Protein AF-A0A975RGH3-F1 (afdb_monomer)

Secondary structure (DSSP, 8-state):
--PPPHHHHHHHHHHHHHHHH-SS-SEEEE-HHHHT--HHHHHHHHHHTTEEEE--SSTT-EEEEE-HHHHHH-TT----GGG---------HHHHHHHHHHHTT-SEEEEEHHHHT--HHHHHHHHHTTTEEEEEEEE-SS-EEEEEEETT-S-TT-PPP--GGGG--HHHHHHHHHHHHHHHHHHHHHHHHHH--HHHHHHHHHHHHHHHHHHHHHHHHS-HHHHHHHHHGGGSS-SEEEEEHHHHT--HHHHHHHHHHTTEEEEEEEEETTEEEEEEEE--

Foldseek 3Di:
DDDPDPFVVQLVLLVVCCVPFLVPDQKGKDFCVVSVHDPQSVCLSCVLSQWDWDDDPDPRITMTGRCVVVCVVDVPDDGDPPFDDFADQPDDVVLLVVLLVVVVVDQKFKDKCVLSSHGPVSSQVSLVVVQKHFPDWATGNPIIITIIHHVPDPCSLQQDADDDPLVQDPVNLVVVLVVQLVVQLVVLVVVCVVVVPNVSSVVRSVVSNVVSVCVQCVLVVDDLRVLLSSLLSQLNPDQKGKDWCVSNVDRSRVSSVSQVSSQKGWRGWDADPNIIITMIGHDD

Sequence (284 aa):
MFFPDEADVLATTLGQVREQQFAGQPVVSVSPVMWRLDPSAIRLLAWAEGYAEAPPEHPDVLTFHCVRQRYTDDPQWTYPPGYVFEPAERAGEKDRNRLRARLAKEPRCWVSLRDARLRSETVAKIAAERGMRIAAKLGDDTDQVLLLAGATDSNPLAVARRTGLGSITHPMWLTIAGLLIGLGFGGAVLVGLSTGNQVLAFVLGFGVAAIVVGAVSLTRLLPRSTRTALMISHFSGDTVVELDRRLYDVSNLLCAQAATLHGYRFVRQRTYRRAVTLVFQRVR

Mean predicted aligned error: 10.72 Å

Structure (mmCIF, N/CA/C/O backbone):
data_AF-A0A975RGH3-F1
#
_entry.id   AF-A0A975RGH3-F1
#
loop_
_atom_site.group_PDB
_atom_site.id
_atom_site.type_symbol
_atom_site.label_atom_id
_atom_site.label_alt_id
_atom_site.label_comp_id
_atom_site.label_asym_id
_atom_site.label_entity_id
_atom_site.label_seq_id
_atom_site.pdbx_PDB_ins_code
_atom_site.Cartn_x
_atom_site.Cartn_y
_atom_site.Cartn_z
_atom_site.occupancy
_atom_site.B_iso_or_equiv
_atom_site.auth_seq_id
_atom_site.auth_comp_id
_atom_site.auth_asym_id
_atom_site.auth_atom_id
_atom_site.pdbx_PDB_model_num
ATOM 1 N N . MET A 1 1 ? -33.474 -24.278 -5.136 1.00 37.09 1 MET A N 1
ATOM 2 C CA . MET A 1 1 ? -32.845 -23.695 -6.338 1.00 37.09 1 MET A CA 1
ATOM 3 C C . MET A 1 1 ? -31.717 -22.803 -5.838 1.00 37.09 1 MET A C 1
ATOM 5 O O . MET A 1 1 ? -31.999 -21.746 -5.294 1.00 37.09 1 MET A O 1
ATOM 9 N N . PHE A 1 2 ? -30.479 -23.301 -5.834 1.00 38.22 2 PHE A N 1
ATOM 10 C CA . PHE A 1 2 ? -29.314 -22.541 -5.371 1.00 38.22 2 PHE A CA 1
ATOM 11 C C . PHE A 1 2 ? -28.826 -21.696 -6.544 1.00 38.22 2 PHE A C 1
ATOM 13 O O . PHE A 1 2 ? -28.345 -22.248 -7.530 1.00 38.22 2 PHE A O 1
ATOM 20 N N . PHE A 1 3 ? -29.002 -20.379 -6.470 1.00 42.47 3 PHE A N 1
ATOM 21 C CA . PHE A 1 3 ? -28.279 -19.488 -7.367 1.00 42.47 3 PHE A CA 1
ATOM 22 C C . PHE A 1 3 ? -26.801 -19.591 -6.981 1.00 42.47 3 PHE A C 1
ATOM 24 O O . PHE A 1 3 ? -26.505 -19.456 -5.790 1.00 42.47 3 PHE A O 1
ATOM 31 N N . PRO A 1 4 ? -25.891 -19.906 -7.920 1.00 53.16 4 PRO A N 1
ATOM 32 C CA . PRO A 1 4 ? -24.469 -19.851 -7.622 1.00 53.16 4 PRO A CA 1
ATOM 33 C C . PRO A 1 4 ? -24.151 -18.459 -7.078 1.00 53.16 4 PRO A C 1
ATOM 35 O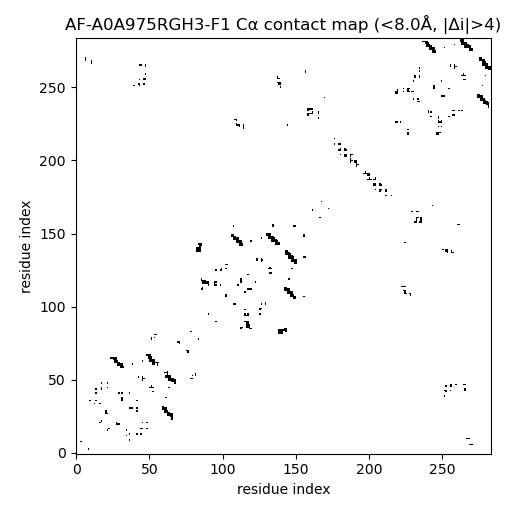 O . PRO A 1 4 ? -24.651 -17.460 -7.600 1.00 53.16 4 PRO A O 1
ATOM 38 N N . ASP A 1 5 ? -23.379 -18.417 -5.993 1.00 68.94 5 ASP A N 1
ATOM 39 C CA . ASP A 1 5 ? -22.954 -17.166 -5.378 1.00 68.94 5 ASP A CA 1
ATOM 40 C C . ASP A 1 5 ? -22.243 -16.335 -6.455 1.00 68.94 5 ASP A C 1
ATOM 42 O O . ASP A 1 5 ? -21.357 -16.828 -7.158 1.00 68.94 5 ASP A O 1
ATOM 46 N N . GLU A 1 6 ? -22.659 -15.084 -6.636 1.00 64.00 6 GLU A N 1
ATOM 47 C CA . GLU A 1 6 ? -22.147 -14.181 -7.674 1.00 64.00 6 GLU A CA 1
ATOM 48 C C . GLU A 1 6 ? -20.611 -14.051 -7.583 1.00 64.00 6 GLU A C 1
ATOM 50 O O . GLU A 1 6 ? -19.913 -13.892 -8.586 1.00 64.00 6 GLU A O 1
ATOM 55 N N . ALA A 1 7 ? -20.066 -14.235 -6.375 1.00 60.09 7 ALA A N 1
ATOM 56 C CA . ALA A 1 7 ? -18.636 -14.300 -6.102 1.00 60.09 7 ALA A CA 1
ATOM 57 C C . ALA A 1 7 ? -17.918 -15.502 -6.752 1.00 60.09 7 ALA A C 1
ATOM 59 O O . ALA A 1 7 ? -16.774 -15.355 -7.192 1.00 60.09 7 ALA A O 1
ATOM 60 N N . ASP A 1 8 ? -18.558 -16.670 -6.834 1.00 69.00 8 ASP A N 1
ATOM 61 C CA . ASP A 1 8 ? -17.966 -17.876 -7.428 1.00 69.00 8 ASP A CA 1
ATOM 62 C C . ASP A 1 8 ? -17.949 -17.793 -8.957 1.00 69.00 8 ASP A C 1
ATOM 64 O O . ASP A 1 8 ? -16.980 -18.214 -9.598 1.00 69.00 8 ASP A O 1
ATOM 68 N N . VAL A 1 9 ? -18.969 -17.165 -9.550 1.00 73.44 9 VAL A N 1
ATOM 69 C CA . VAL A 1 9 ? -19.003 -16.880 -10.992 1.00 73.44 9 VAL A CA 1
ATOM 70 C C . VAL A 1 9 ? -17.882 -15.908 -11.361 1.00 73.44 9 VAL A C 1
ATOM 72 O O . VAL A 1 9 ? -17.108 -16.185 -12.274 1.00 73.44 9 VAL A O 1
ATOM 75 N N . LEU A 1 10 ? -17.721 -14.816 -10.606 1.00 71.50 10 LEU A N 1
ATOM 76 C CA . LEU A 1 10 ? -16.652 -13.840 -10.838 1.00 71.50 10 LEU A CA 1
ATOM 77 C C . LEU A 1 10 ? -15.253 -14.453 -10.700 1.00 71.50 10 LEU A C 1
ATOM 79 O O . LEU A 1 10 ? -14.384 -14.179 -11.527 1.00 71.50 10 LEU A O 1
ATOM 83 N N . ALA A 1 11 ? -15.028 -15.294 -9.687 1.00 71.75 11 ALA A N 1
ATOM 84 C CA . ALA A 1 11 ? -13.749 -15.978 -9.502 1.00 71.75 11 ALA A CA 1
ATOM 85 C C . ALA A 1 11 ? -13.439 -16.937 -10.663 1.00 71.75 11 ALA A C 1
ATOM 87 O O . ALA A 1 11 ? -12.300 -16.995 -11.128 1.00 71.75 11 ALA A O 1
ATOM 88 N N . THR A 1 12 ? -14.456 -17.644 -11.162 1.00 79.50 12 THR A N 1
ATOM 89 C CA . THR A 1 12 ? -14.319 -18.563 -12.299 1.00 79.50 12 THR A CA 1
ATOM 90 C C . THR A 1 12 ? -13.992 -17.804 -13.584 1.00 79.50 12 THR A C 1
ATOM 92 O O . THR A 1 12 ? -13.025 -18.145 -14.263 1.00 79.50 12 THR A O 1
ATOM 95 N N . THR A 1 13 ? -14.728 -16.732 -13.888 1.00 81.12 13 THR A N 1
ATOM 96 C CA . THR A 1 13 ? -14.491 -15.910 -15.084 1.00 81.12 13 THR A CA 1
ATOM 97 C C . THR A 1 13 ? -13.121 -15.233 -15.040 1.00 81.12 13 THR A C 1
ATOM 99 O O . THR A 1 13 ? -12.402 -15.244 -16.035 1.00 81.12 13 THR A O 1
ATOM 102 N N . LEU A 1 14 ? -12.699 -14.702 -13.886 1.00 79.88 14 LEU A N 1
ATOM 103 C CA . LEU A 1 14 ? -11.347 -14.148 -13.720 1.00 79.88 14 LEU A CA 1
ATOM 104 C C . LEU A 1 14 ? -10.259 -15.212 -13.911 1.00 79.88 14 LEU A C 1
ATOM 106 O O . LEU A 1 14 ? -9.242 -14.931 -14.543 1.00 79.88 14 LEU A O 1
ATOM 110 N N . GLY A 1 15 ? -10.475 -16.432 -13.410 1.00 78.12 15 GLY A N 1
ATOM 111 C CA . GLY A 1 15 ? -9.575 -17.563 -13.644 1.00 78.12 15 GLY A CA 1
ATOM 112 C C . GLY A 1 15 ? -9.439 -17.907 -15.129 1.00 78.12 15 GLY A C 1
ATOM 113 O O . GLY A 1 15 ? -8.326 -18.109 -15.609 1.00 78.12 15 GLY A O 1
ATOM 114 N N . GLN A 1 16 ? -10.548 -17.882 -15.873 1.00 85.31 16 GLN A N 1
ATOM 115 C CA . GLN A 1 16 ? -10.547 -18.101 -17.321 1.00 85.31 16 GLN A CA 1
ATOM 116 C C . GLN A 1 16 ? -9.821 -16.986 -18.078 1.00 85.31 16 GLN A C 1
ATOM 118 O O . GLN A 1 16 ? -8.975 -17.284 -18.917 1.00 85.31 16 GLN A O 1
ATOM 123 N N . VAL A 1 17 ? -10.090 -15.712 -17.760 1.00 86.75 17 VAL A N 1
ATOM 124 C CA . VAL A 1 17 ? -9.367 -14.575 -18.362 1.00 86.75 17 VAL A CA 1
ATOM 125 C C . VAL A 1 17 ? -7.871 -14.712 -18.123 1.00 86.75 17 VAL A C 1
ATOM 127 O O . VAL A 1 17 ? -7.084 -14.537 -19.047 1.00 86.75 17 VAL A O 1
ATOM 130 N N . ARG A 1 18 ? -7.468 -15.064 -16.900 1.00 84.38 18 ARG A N 1
ATOM 131 C CA . ARG A 1 18 ? -6.060 -15.264 -16.549 1.00 84.38 18 ARG A CA 1
ATOM 132 C C . ARG A 1 18 ? -5.403 -16.295 -17.455 1.00 84.38 18 ARG A C 1
ATOM 134 O O . ARG A 1 18 ? -4.379 -16.014 -18.062 1.00 84.38 18 ARG A O 1
ATOM 141 N N . GLU A 1 19 ? -5.996 -17.481 -17.526 1.00 85.50 19 GLU A N 1
ATOM 142 C CA . GLU A 1 19 ? -5.416 -18.621 -18.234 1.00 85.50 19 GLU A CA 1
ATOM 143 C C . GLU A 1 19 ? -5.432 -18.438 -19.750 1.00 85.50 19 GLU A C 1
ATOM 145 O O . GLU A 1 19 ? -4.516 -18.895 -20.426 1.00 85.50 19 GLU A O 1
ATOM 150 N N . GLN A 1 20 ? -6.441 -17.752 -20.288 1.00 88.75 20 GLN A N 1
ATOM 151 C CA . GLN A 1 20 ? -6.584 -17.577 -21.732 1.00 88.75 20 GLN A CA 1
ATOM 152 C C . GLN A 1 20 ? -5.853 -16.346 -22.269 1.00 88.75 20 GLN A C 1
ATOM 154 O O . GLN A 1 20 ? -5.341 -16.388 -23.384 1.00 88.75 20 GLN A O 1
ATOM 159 N N . GLN A 1 21 ? -5.826 -15.251 -21.508 1.00 90.75 21 GLN A N 1
ATOM 160 C CA . GLN A 1 21 ? -5.314 -13.961 -21.976 1.00 90.75 21 GLN A CA 1
ATOM 161 C C . GLN A 1 21 ? -3.925 -13.662 -21.405 1.00 90.75 21 GLN A C 1
ATOM 163 O O . GLN A 1 21 ? -3.041 -13.228 -22.130 1.00 90.75 21 GLN A O 1
ATOM 168 N N . PHE A 1 22 ? -3.681 -13.955 -20.126 1.00 87.06 22 PHE A N 1
ATOM 169 C CA . PHE A 1 22 ? -2.453 -13.559 -19.424 1.00 87.06 22 PHE A CA 1
ATOM 170 C C . PHE A 1 22 ? -1.434 -14.703 -19.267 1.00 87.06 22 PHE A C 1
ATOM 172 O O . PHE A 1 22 ? -0.716 -14.787 -18.275 1.00 87.06 22 PHE A O 1
ATOM 179 N N . ALA A 1 23 ? -1.327 -15.580 -20.269 1.00 85.69 23 ALA A N 1
ATOM 180 C CA . ALA A 1 23 ? -0.444 -16.753 -20.261 1.00 85.69 23 ALA A CA 1
ATOM 181 C C . ALA A 1 23 ? 0.995 -16.477 -20.762 1.00 85.69 23 ALA A C 1
ATOM 183 O O . ALA A 1 23 ? 1.627 -17.345 -21.361 1.00 85.69 23 ALA A O 1
ATOM 184 N N . GLY A 1 24 ? 1.522 -15.266 -20.556 1.00 82.69 24 GLY A N 1
ATOM 185 C CA . GLY A 1 24 ? 2.885 -14.887 -20.961 1.00 82.69 24 GLY A CA 1
ATOM 186 C C . GLY A 1 24 ? 3.015 -14.305 -22.374 1.00 82.69 24 GLY A C 1
ATOM 187 O O . GLY A 1 24 ? 4.130 -14.074 -22.837 1.00 82.69 24 GLY A O 1
ATOM 188 N N . GLN A 1 25 ? 1.900 -14.029 -23.055 1.00 87.19 25 GLN A N 1
ATOM 189 C CA . GLN A 1 25 ? 1.892 -13.279 -24.317 1.00 87.19 25 GLN A CA 1
ATOM 190 C C . GLN A 1 25 ? 2.501 -11.877 -24.124 1.00 87.19 25 GLN A C 1
ATOM 192 O O . GLN A 1 25 ? 2.281 -11.282 -23.072 1.00 87.19 25 GLN A O 1
ATOM 197 N N . PRO A 1 26 ? 3.233 -11.316 -25.103 1.00 84.69 26 PRO A N 1
ATOM 198 C CA . PRO A 1 26 ? 3.901 -10.020 -24.951 1.00 84.69 26 PRO A CA 1
ATOM 199 C C . PRO A 1 26 ? 2.926 -8.837 -24.898 1.00 84.69 26 PRO A C 1
ATOM 201 O O . PRO A 1 26 ? 3.200 -7.851 -24.215 1.00 84.69 26 PRO A O 1
ATOM 204 N N . VAL A 1 27 ? 1.793 -8.939 -25.594 1.00 88.12 27 VAL A N 1
ATOM 205 C CA . VAL A 1 27 ? 0.709 -7.951 -25.618 1.00 88.12 27 VAL A CA 1
ATOM 206 C C . VAL A 1 27 ? -0.613 -8.702 -25.517 1.00 88.12 27 VAL A C 1
ATOM 208 O O . VAL A 1 27 ? -0.766 -9.752 -26.135 1.00 88.12 27 VAL A O 1
ATOM 211 N N . VAL A 1 28 ? -1.537 -8.181 -24.715 1.00 91.25 28 VAL A N 1
ATOM 212 C CA . VAL A 1 28 ? -2.835 -8.781 -24.407 1.00 91.25 28 VAL A CA 1
ATOM 213 C C . VAL A 1 28 ? -3.901 -7.702 -24.483 1.00 91.25 28 VAL A C 1
ATOM 215 O O . VAL A 1 28 ? -3.760 -6.652 -23.862 1.00 91.25 28 VAL A O 1
ATOM 218 N N . SER A 1 29 ? -4.993 -7.975 -25.186 1.00 93.50 29 SER A N 1
ATOM 219 C CA . SER A 1 29 ? -6.119 -7.052 -25.318 1.00 93.50 29 SER A CA 1
ATOM 220 C C . SER A 1 29 ? -7.386 -7.719 -24.795 1.00 93.50 29 SER A C 1
ATOM 222 O O . SER A 1 29 ? -7.805 -8.759 -25.294 1.00 93.50 29 SER A O 1
ATOM 224 N N . VAL A 1 30 ? -8.003 -7.132 -23.770 1.00 93.62 30 VAL A N 1
ATOM 225 C CA . VAL A 1 30 ? -9.170 -7.698 -23.083 1.00 93.62 30 VAL A CA 1
ATOM 226 C C . VAL A 1 30 ? -10.319 -6.701 -23.127 1.00 93.62 30 VAL A C 1
ATOM 228 O O . VAL A 1 30 ? -10.184 -5.576 -22.653 1.00 93.62 30 VAL A O 1
ATOM 231 N N . SER A 1 31 ? -11.475 -7.117 -23.652 1.00 93.81 31 SER A N 1
ATOM 232 C CA . SER A 1 31 ? -12.702 -6.315 -23.594 1.00 93.81 31 SER A CA 1
ATOM 233 C C . SER A 1 31 ? -13.466 -6.583 -22.289 1.00 93.81 31 SER A C 1
ATOM 235 O O . SER A 1 31 ? -13.973 -7.695 -22.107 1.00 93.81 31 SER A O 1
ATOM 237 N N . PRO A 1 32 ? -13.623 -5.593 -21.388 1.00 91.75 32 PRO A N 1
ATOM 238 C CA . PRO A 1 32 ? -14.387 -5.775 -20.152 1.00 91.75 32 PRO A CA 1
ATOM 239 C C . PRO A 1 32 ? -15.844 -6.173 -20.402 1.00 91.75 32 PRO A C 1
ATOM 241 O O . PRO A 1 32 ? -16.407 -6.974 -19.656 1.00 91.75 32 PRO A O 1
ATOM 244 N N . VAL A 1 33 ? -16.431 -5.667 -21.493 1.00 91.94 33 VAL A N 1
ATOM 245 C CA . VAL A 1 33 ? -17.814 -5.949 -21.900 1.00 91.94 33 VAL A CA 1
ATOM 246 C C . VAL A 1 33 ? -17.985 -7.413 -22.300 1.00 91.94 33 VAL A C 1
ATOM 248 O O . VAL A 1 33 ? -18.918 -8.064 -21.831 1.00 91.94 33 VAL A O 1
ATOM 251 N N . MET A 1 34 ? -17.068 -7.955 -23.113 1.00 91.56 34 MET A N 1
ATOM 252 C CA . MET A 1 34 ? -17.108 -9.359 -23.546 1.00 91.56 34 MET A CA 1
ATOM 253 C C . MET A 1 34 ? -17.040 -10.315 -22.352 1.00 91.56 34 MET A C 1
ATOM 255 O O . MET A 1 34 ? -17.798 -11.280 -22.278 1.00 91.56 34 MET A O 1
ATOM 259 N N . TRP A 1 35 ? -16.162 -10.014 -21.396 1.00 88.81 35 TRP A N 1
ATOM 260 C CA . TRP A 1 35 ? -15.953 -10.844 -20.213 1.00 88.81 35 TRP A CA 1
ATOM 261 C C . TRP A 1 35 ? -16.951 -10.571 -19.084 1.00 88.81 35 TRP A C 1
ATOM 263 O O . TRP A 1 35 ? -16.970 -11.312 -18.104 1.00 88.81 35 TRP A O 1
ATOM 273 N N . ARG A 1 36 ? -17.796 -9.536 -19.215 1.00 89.69 36 ARG A N 1
ATOM 274 C CA . ARG A 1 36 ? -18.716 -9.057 -18.168 1.00 89.69 36 ARG A CA 1
ATOM 275 C C . ARG A 1 36 ? -18.005 -8.834 -16.829 1.00 89.69 36 ARG A C 1
ATOM 277 O O . ARG A 1 36 ? -18.541 -9.146 -15.767 1.00 89.69 36 ARG A O 1
ATOM 284 N N . LEU A 1 37 ? -16.786 -8.309 -16.888 1.00 84.06 37 LEU A N 1
ATOM 285 C CA . LEU A 1 37 ? -15.969 -8.008 -15.719 1.00 84.06 37 LEU A CA 1
ATOM 286 C C . LEU A 1 37 ? -15.807 -6.499 -15.570 1.00 84.06 37 LEU A C 1
ATOM 288 O O . LEU A 1 37 ? -15.734 -5.765 -16.554 1.00 84.06 37 LEU A O 1
ATOM 292 N N . ASP A 1 38 ? -15.693 -6.046 -14.324 1.00 81.75 38 ASP A N 1
ATOM 293 C CA . ASP A 1 38 ? -15.272 -4.678 -14.035 1.00 81.75 38 ASP A CA 1
ATOM 294 C C . ASP A 1 38 ? -13.864 -4.450 -14.635 1.00 81.75 38 ASP A C 1
ATOM 296 O O . ASP A 1 38 ? -12.949 -5.231 -14.335 1.00 81.75 38 ASP A O 1
ATOM 300 N N . PRO A 1 39 ? -13.653 -3.395 -15.450 1.00 83.62 39 PRO A N 1
ATOM 301 C CA . PRO A 1 39 ? -12.330 -2.997 -15.927 1.00 83.62 39 PRO A CA 1
ATOM 302 C C . PRO A 1 39 ? -11.269 -2.976 -14.821 1.00 83.62 39 PRO A C 1
ATOM 304 O O . PRO A 1 39 ? -10.122 -3.359 -15.047 1.00 83.62 39 PRO A O 1
ATOM 307 N N . SER A 1 40 ? -11.645 -2.574 -13.603 1.00 74.88 40 SER A N 1
ATOM 308 C CA . SER A 1 40 ? -10.736 -2.538 -12.456 1.00 74.88 40 SER A CA 1
ATOM 309 C C . SER A 1 40 ? -10.235 -3.928 -12.043 1.00 74.88 40 SER A C 1
ATOM 311 O O . SER A 1 40 ? -9.071 -4.067 -11.665 1.00 74.88 40 SER A O 1
ATOM 313 N N . ALA A 1 41 ? -11.065 -4.968 -12.176 1.00 75.88 41 ALA A N 1
ATOM 314 C CA . ALA A 1 41 ? -10.698 -6.349 -11.876 1.00 75.88 41 ALA A CA 1
ATOM 315 C C . ALA A 1 41 ? -9.765 -6.935 -12.945 1.00 75.88 41 ALA A C 1
ATOM 317 O O . ALA A 1 41 ? -8.817 -7.639 -12.604 1.00 75.88 41 ALA A O 1
ATOM 318 N N . ILE A 1 42 ? -9.982 -6.596 -14.222 1.00 85.06 42 ILE A N 1
ATOM 319 C CA . ILE A 1 42 ? -9.086 -6.999 -15.318 1.00 85.06 42 ILE A CA 1
ATOM 320 C C . ILE A 1 42 ? -7.720 -6.331 -15.159 1.00 85.06 42 ILE A C 1
ATOM 322 O O . ILE A 1 42 ? -6.707 -7.011 -15.256 1.00 85.06 42 ILE A O 1
ATOM 326 N N . ARG A 1 43 ? -7.675 -5.029 -14.851 1.00 83.94 43 ARG A N 1
ATOM 327 C CA . ARG A 1 43 ? -6.417 -4.318 -14.559 1.00 83.94 43 ARG A CA 1
ATOM 328 C C . ARG A 1 43 ? -5.667 -4.941 -13.390 1.00 83.94 43 ARG A C 1
ATOM 330 O O . ARG A 1 43 ? -4.458 -5.125 -13.466 1.00 83.94 43 ARG A O 1
ATOM 337 N N . LEU A 1 44 ? -6.387 -5.288 -12.322 1.00 73.75 44 LEU A N 1
ATOM 338 C CA . LEU A 1 44 ? -5.818 -5.960 -11.157 1.00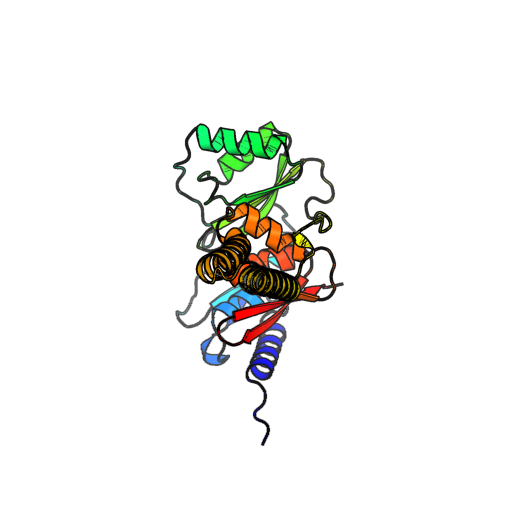 73.75 44 LEU A CA 1
ATOM 339 C C . LEU A 1 44 ? -5.211 -7.316 -11.526 1.00 73.75 44 LEU A C 1
ATOM 341 O O . LEU A 1 44 ? -4.116 -7.641 -11.073 1.00 73.75 44 LEU A O 1
ATOM 345 N N . LEU A 1 45 ? -5.925 -8.092 -12.345 1.00 79.50 45 LEU A N 1
ATOM 346 C CA . LEU A 1 45 ? -5.484 -9.394 -12.822 1.00 79.50 45 LEU A CA 1
ATOM 347 C C . LEU A 1 45 ? -4.266 -9.276 -13.742 1.00 79.50 45 LEU A C 1
ATOM 349 O O . LEU A 1 45 ? -3.264 -9.936 -13.493 1.00 79.50 45 LEU A O 1
ATOM 353 N N . ALA A 1 46 ? -4.330 -8.404 -14.749 1.00 83.94 46 ALA A N 1
ATOM 354 C CA . ALA A 1 46 ? -3.221 -8.107 -15.649 1.00 83.94 46 ALA A CA 1
ATOM 355 C C . ALA A 1 46 ? -1.967 -7.758 -14.844 1.00 83.94 46 ALA A C 1
ATOM 357 O O . ALA A 1 46 ? -0.896 -8.328 -15.042 1.00 83.94 46 ALA A O 1
ATOM 358 N N . TRP A 1 47 ? -2.131 -6.878 -13.858 1.00 73.19 47 TRP A N 1
ATOM 359 C CA . TRP A 1 47 ? -1.048 -6.464 -12.988 1.00 73.19 47 TRP A CA 1
ATOM 360 C C . TRP A 1 47 ? -0.499 -7.627 -12.145 1.00 73.19 47 TRP A C 1
ATOM 362 O O . TRP A 1 47 ? 0.715 -7.808 -12.063 1.00 73.19 47 TRP A O 1
ATOM 372 N N . ALA A 1 48 ? -1.371 -8.464 -11.572 1.00 67.81 48 ALA A N 1
ATOM 373 C CA . ALA A 1 48 ? -0.962 -9.647 -10.813 1.00 67.81 48 ALA A CA 1
ATOM 374 C C . ALA A 1 48 ? -0.155 -10.649 -11.661 1.00 67.81 48 ALA A C 1
ATOM 376 O O . ALA A 1 48 ? 0.768 -11.275 -11.142 1.00 67.81 48 ALA A O 1
ATOM 377 N N . GLU A 1 49 ? -0.452 -10.749 -12.958 1.00 79.19 49 GLU A N 1
ATOM 378 C CA . GLU A 1 49 ? 0.277 -11.593 -13.913 1.00 79.19 49 GLU A CA 1
ATOM 379 C C . GLU A 1 49 ? 1.537 -10.921 -14.494 1.00 79.19 49 GLU A C 1
ATOM 381 O O . GLU A 1 49 ? 2.266 -11.517 -15.289 1.00 79.19 49 GLU A O 1
ATOM 386 N N . GLY A 1 50 ? 1.851 -9.697 -14.059 1.00 74.25 50 GLY A N 1
ATOM 387 C CA . GLY A 1 50 ? 3.040 -8.963 -14.483 1.00 74.25 50 GLY A CA 1
ATOM 388 C C . GLY A 1 50 ? 2.870 -8.264 -15.828 1.00 74.25 50 GLY A C 1
ATOM 389 O O . GLY A 1 50 ? 3.814 -8.208 -16.618 1.00 74.25 50 GLY A O 1
ATOM 390 N N . TYR A 1 51 ? 1.680 -7.724 -16.082 1.00 82.44 51 TYR A N 1
ATOM 391 C CA . TYR A 1 51 ? 1.376 -6.877 -17.227 1.00 82.44 51 TYR A CA 1
ATOM 392 C C . TYR A 1 51 ? 1.118 -5.425 -16.806 1.00 82.44 51 TYR A C 1
ATOM 394 O O . TYR A 1 51 ? 0.587 -5.158 -15.729 1.00 82.44 51 TYR A O 1
ATOM 402 N N . ALA A 1 52 ? 1.460 -4.477 -17.677 1.00 78.56 52 ALA A N 1
ATOM 403 C CA . ALA A 1 52 ? 1.141 -3.060 -17.515 1.00 78.56 52 ALA A CA 1
ATOM 404 C C . ALA A 1 52 ? 0.185 -2.596 -18.615 1.00 78.56 52 ALA A C 1
ATOM 406 O O . ALA A 1 52 ? 0.337 -2.989 -19.768 1.00 78.56 52 ALA A O 1
ATOM 407 N N . GLU A 1 53 ? -0.786 -1.755 -18.266 1.00 82.81 53 GLU A N 1
ATOM 408 C CA . GLU A 1 53 ? -1.738 -1.200 -19.231 1.00 82.81 53 GLU A CA 1
ATOM 409 C C . GLU A 1 53 ? -1.029 -0.233 -20.190 1.00 82.81 53 GLU A C 1
ATOM 411 O O . GLU A 1 53 ? -0.244 0.625 -19.778 1.00 82.81 53 GLU A O 1
ATOM 416 N N . ALA A 1 54 ? -1.300 -0.402 -21.477 1.00 81.38 54 ALA A N 1
ATOM 417 C CA . ALA A 1 54 ? -0.861 0.453 -22.564 1.00 81.38 54 ALA A CA 1
ATOM 418 C C . ALA A 1 54 ? -2.039 1.318 -23.044 1.00 81.38 54 ALA A C 1
ATOM 420 O O . ALA A 1 54 ? -3.196 0.982 -22.767 1.00 81.38 54 ALA A O 1
ATOM 421 N N . PRO A 1 55 ? -1.776 2.434 -23.750 1.00 78.50 55 PRO A N 1
ATOM 422 C CA . PRO A 1 55 ? -2.835 3.234 -24.351 1.00 78.50 55 PRO A CA 1
ATOM 423 C C . PRO A 1 55 ? -3.779 2.347 -25.177 1.00 78.50 55 PRO A C 1
ATOM 425 O O . PRO A 1 55 ? -3.298 1.543 -25.979 1.00 78.50 55 PRO A O 1
ATOM 428 N N . PRO A 1 56 ? -5.102 2.448 -24.973 1.00 76.88 56 PRO A N 1
ATOM 429 C CA . PRO A 1 56 ? -6.044 1.593 -25.674 1.00 76.88 56 PRO A CA 1
ATOM 430 C C . PRO A 1 56 ? -6.101 1.964 -27.160 1.00 76.88 56 PRO A C 1
ATOM 432 O O . PRO A 1 56 ? -6.268 3.133 -27.504 1.00 76.88 56 PRO A O 1
ATOM 435 N N . GLU A 1 57 ? -6.015 0.967 -28.042 1.00 79.94 57 GLU A N 1
ATOM 436 C CA . GLU A 1 57 ? -6.278 1.151 -29.480 1.00 79.94 57 GLU A CA 1
ATOM 437 C C . GLU A 1 57 ? -7.777 1.379 -29.755 1.00 79.94 57 GLU A C 1
ATOM 439 O O . GLU A 1 57 ? -8.155 2.054 -30.714 1.00 79.94 57 GLU A O 1
ATOM 444 N N . HIS A 1 58 ? -8.639 0.860 -28.872 1.00 85.50 58 HIS A N 1
ATOM 445 C CA . HIS A 1 58 ? -10.093 0.987 -28.936 1.00 85.50 58 HIS A CA 1
ATOM 446 C C . HIS A 1 58 ? -10.679 1.322 -27.555 1.00 85.50 58 HIS A C 1
ATOM 448 O O . HIS A 1 58 ? -10.238 0.748 -26.562 1.00 85.50 58 HIS A O 1
ATOM 454 N N . PRO A 1 59 ? -11.710 2.185 -27.463 1.00 84.25 59 PRO A N 1
ATOM 455 C CA . PRO A 1 59 ? -12.245 2.664 -26.182 1.00 84.25 59 PRO A CA 1
ATOM 456 C C . PRO A 1 59 ? -12.829 1.558 -25.283 1.00 84.25 59 PRO A C 1
ATOM 458 O O . PRO A 1 59 ? -12.833 1.709 -24.064 1.00 84.25 59 PRO A O 1
ATOM 461 N N . ASP A 1 60 ? -13.263 0.434 -25.864 1.00 90.25 60 ASP A N 1
ATOM 462 C CA . ASP A 1 60 ? -13.894 -0.686 -25.146 1.00 90.25 60 ASP A CA 1
ATOM 463 C C . ASP A 1 60 ? -12.940 -1.863 -24.863 1.00 90.25 60 ASP A C 1
ATOM 465 O O . ASP A 1 60 ? -13.370 -2.945 -24.442 1.00 90.25 60 ASP A O 1
ATOM 469 N N . VAL A 1 61 ? -11.642 -1.681 -25.123 1.00 91.88 61 VAL A N 1
ATOM 470 C CA . VAL A 1 61 ? -10.618 -2.723 -24.995 1.00 91.88 61 VAL A CA 1
ATOM 471 C C . VAL A 1 61 ? -9.460 -2.207 -24.155 1.00 91.88 61 VAL A C 1
ATOM 473 O O . VAL A 1 61 ? -8.833 -1.200 -24.468 1.00 91.88 61 VAL A O 1
ATOM 476 N N . LEU A 1 62 ? -9.143 -2.937 -23.091 1.00 90.31 62 LEU A N 1
ATOM 477 C CA . LEU A 1 62 ? -7.952 -2.691 -22.291 1.00 90.31 62 LEU A CA 1
ATOM 478 C C . LEU A 1 62 ? -6.781 -3.429 -22.929 1.00 90.31 62 LEU A C 1
ATOM 480 O O . LEU A 1 62 ? -6.865 -4.638 -23.137 1.00 90.31 62 LEU A O 1
ATOM 484 N N . THR A 1 63 ? -5.700 -2.717 -23.232 1.00 90.56 63 THR A N 1
ATOM 485 C CA . THR A 1 63 ? -4.487 -3.312 -23.805 1.00 90.56 63 THR A CA 1
ATOM 486 C C . THR A 1 63 ? -3.393 -3.335 -22.754 1.00 90.56 63 THR A C 1
ATOM 488 O O . THR A 1 63 ? -3.204 -2.366 -22.025 1.00 90.56 63 THR A O 1
ATOM 491 N N . PHE A 1 64 ? -2.676 -4.446 -22.658 1.00 88.56 64 PHE A N 1
ATOM 492 C CA . PHE A 1 64 ? -1.671 -4.694 -21.641 1.00 88.56 64 PHE A CA 1
ATOM 493 C C . PHE A 1 64 ? -0.413 -5.285 -22.262 1.00 88.56 64 PHE A C 1
ATOM 495 O O . PHE A 1 64 ? -0.489 -6.155 -23.120 1.00 88.56 64 PHE A O 1
ATOM 502 N N . HIS A 1 65 ? 0.756 -4.843 -21.816 1.00 85.69 65 HIS A N 1
ATOM 503 C CA . HIS A 1 65 ? 2.048 -5.362 -22.252 1.00 85.69 65 HIS A CA 1
ATOM 504 C C . HIS A 1 65 ? 2.671 -6.176 -21.119 1.00 85.69 65 HIS A C 1
ATOM 506 O O . HIS A 1 65 ? 2.650 -5.742 -19.967 1.00 85.69 65 HIS A O 1
ATOM 512 N N . CYS A 1 66 ? 3.236 -7.342 -21.429 1.00 81.38 66 CYS A N 1
ATOM 513 C CA . CYS A 1 66 ? 3.938 -8.166 -20.451 1.00 81.38 66 CYS A CA 1
ATOM 514 C C . CYS A 1 66 ? 5.221 -7.455 -20.015 1.00 81.38 66 CYS A C 1
ATOM 516 O O . CYS A 1 66 ? 6.147 -7.257 -20.803 1.00 81.38 66 CYS A O 1
ATOM 518 N N . VAL A 1 67 ? 5.278 -7.064 -18.744 1.00 71.94 67 VAL A N 1
ATOM 519 C CA . VAL A 1 67 ? 6.437 -6.389 -18.143 1.00 71.94 67 VAL A CA 1
ATOM 520 C C . VAL A 1 67 ? 7.305 -7.347 -17.338 1.00 71.94 67 VAL A C 1
ATOM 522 O O . VAL A 1 67 ? 8.470 -7.050 -17.085 1.00 71.94 67 VAL A O 1
ATOM 525 N N . ARG A 1 68 ? 6.780 -8.530 -16.995 1.00 63.91 68 ARG A N 1
ATOM 526 C CA . ARG A 1 68 ? 7.501 -9.581 -16.266 1.00 63.91 68 ARG A CA 1
ATOM 527 C C . ARG A 1 68 ? 8.787 -10.020 -16.970 1.00 63.91 68 ARG A C 1
ATOM 529 O O . ARG A 1 68 ? 9.805 -10.201 -16.308 1.00 63.91 68 ARG A O 1
ATOM 536 N N . GLN A 1 69 ? 8.756 -10.151 -18.298 1.00 54.28 69 GLN A N 1
ATOM 537 C CA . GLN A 1 69 ? 9.950 -10.494 -19.081 1.00 54.28 69 GLN A CA 1
ATOM 538 C C . GLN A 1 69 ? 11.009 -9.384 -18.998 1.00 54.28 69 GLN A C 1
ATOM 540 O O . GLN A 1 69 ? 12.155 -9.664 -18.678 1.00 54.28 69 GLN A O 1
ATOM 545 N N . ARG A 1 70 ? 10.616 -8.111 -19.140 1.00 48.78 70 ARG A N 1
ATOM 546 C CA . ARG A 1 70 ? 11.561 -6.980 -19.101 1.00 48.78 70 ARG A CA 1
ATOM 547 C C . ARG A 1 70 ? 12.109 -6.655 -17.712 1.00 48.78 70 ARG A C 1
ATOM 549 O O . ARG A 1 70 ? 13.256 -6.249 -17.619 1.00 48.78 70 ARG A O 1
ATOM 556 N N . TYR A 1 71 ? 11.338 -6.858 -16.643 1.00 45.44 71 TYR A N 1
ATOM 557 C CA . TYR A 1 71 ? 11.817 -6.649 -15.268 1.00 45.44 71 TYR A CA 1
ATOM 558 C C . TYR A 1 71 ? 12.905 -7.655 -14.861 1.00 45.44 71 TYR A C 1
ATOM 560 O O . TYR A 1 71 ? 13.755 -7.351 -14.028 1.00 45.44 71 TYR A O 1
ATOM 568 N N . THR A 1 72 ? 12.877 -8.856 -15.447 1.00 46.44 72 THR A N 1
ATOM 569 C CA . THR A 1 72 ? 13.893 -9.890 -15.199 1.00 46.44 72 THR A CA 1
ATOM 570 C C . THR A 1 72 ? 15.217 -9.540 -15.889 1.00 46.44 72 THR A C 1
ATOM 572 O O . THR A 1 72 ? 16.280 -9.815 -15.335 1.00 46.44 72 THR A O 1
ATOM 575 N N . ASP A 1 73 ? 15.144 -8.876 -17.046 1.00 43.50 73 ASP A N 1
ATOM 576 C CA . ASP A 1 73 ? 16.306 -8.507 -17.861 1.00 43.50 73 ASP A CA 1
ATOM 577 C C . ASP A 1 73 ? 16.880 -7.118 -17.512 1.00 43.50 73 ASP A C 1
ATOM 579 O O . ASP A 1 73 ? 18.073 -6.883 -17.699 1.00 43.50 73 ASP A O 1
ATOM 583 N N . ASP A 1 74 ? 16.065 -6.202 -16.973 1.00 42.38 74 ASP A N 1
ATOM 584 C CA . ASP A 1 74 ? 16.483 -4.864 -16.546 1.00 42.38 74 ASP A CA 1
ATOM 585 C C . ASP A 1 74 ? 15.810 -4.451 -15.213 1.00 42.38 74 ASP A C 1
ATOM 587 O O . ASP A 1 74 ? 14.660 -3.996 -15.194 1.00 42.38 74 ASP A O 1
ATOM 591 N N . PRO A 1 75 ? 16.521 -4.545 -14.071 1.00 44.59 75 PRO A N 1
ATOM 592 C CA . PRO A 1 75 ? 16.002 -4.130 -12.767 1.00 44.59 75 PRO A CA 1
ATOM 593 C C . PRO A 1 75 ? 15.832 -2.605 -12.631 1.00 44.59 75 PRO A C 1
ATOM 595 O O . PRO A 1 75 ? 15.250 -2.147 -11.643 1.00 44.59 75 PRO A O 1
ATOM 598 N N . GLN A 1 76 ? 16.337 -1.810 -13.585 1.00 41.62 76 GLN A N 1
ATOM 599 C CA . GLN A 1 76 ? 16.097 -0.366 -13.668 1.00 41.62 76 GLN A CA 1
ATOM 600 C C . GLN A 1 76 ? 14.859 -0.015 -14.498 1.00 41.62 76 GLN A C 1
ATOM 602 O O . GLN A 1 76 ? 14.484 1.161 -14.533 1.00 41.62 76 GLN A O 1
ATOM 607 N N . TRP A 1 77 ? 14.197 -0.997 -15.121 1.00 41.72 77 TRP A N 1
ATOM 608 C CA . TRP A 1 77 ? 13.042 -0.744 -15.969 1.00 41.72 77 TRP A CA 1
ATOM 609 C C . TRP A 1 77 ? 11.916 -0.051 -15.190 1.00 41.72 77 TRP A C 1
ATOM 611 O O . TRP A 1 77 ? 11.273 -0.614 -14.299 1.00 41.72 77 TRP A O 1
ATOM 621 N N . THR A 1 78 ? 11.678 1.213 -15.534 1.00 47.31 78 THR A N 1
ATOM 622 C CA . THR A 1 78 ? 10.550 2.007 -15.051 1.00 47.31 78 THR A CA 1
ATOM 623 C C . THR A 1 78 ? 9.315 1.751 -15.907 1.00 47.31 78 THR A C 1
ATOM 625 O O . THR A 1 78 ? 9.391 1.751 -17.134 1.00 47.31 78 THR A O 1
ATOM 628 N N . TYR A 1 79 ? 8.181 1.558 -15.226 1.00 51.00 79 TYR A N 1
ATOM 629 C CA . TYR A 1 79 ? 6.842 1.356 -15.785 1.00 51.00 79 TYR A CA 1
ATOM 630 C C . TYR A 1 79 ? 6.511 2.302 -16.952 1.00 51.00 79 TYR A C 1
ATOM 632 O O . TYR A 1 79 ? 7.043 3.416 -17.000 1.00 51.00 79 TYR A O 1
ATOM 640 N N . PRO A 1 80 ? 5.601 1.908 -17.869 1.00 41.72 80 PRO A N 1
ATOM 641 C CA . PRO A 1 80 ? 5.254 2.737 -19.009 1.00 41.72 80 PRO A CA 1
ATOM 642 C C . PRO A 1 80 ? 4.783 4.118 -18.521 1.00 41.72 80 PRO A C 1
ATOM 644 O O . PRO A 1 80 ? 4.046 4.203 -17.533 1.00 41.72 80 PRO A O 1
ATOM 647 N N . PRO A 1 81 ? 5.185 5.200 -19.204 1.00 42.16 81 PRO A N 1
ATOM 648 C CA . PRO A 1 81 ? 5.122 6.577 -18.703 1.00 42.16 81 PRO A CA 1
ATOM 649 C C . PRO A 1 81 ? 3.711 7.119 -18.405 1.00 42.16 81 PRO A C 1
ATOM 651 O O . PRO A 1 81 ? 3.589 8.200 -17.841 1.00 42.16 81 PRO A O 1
ATOM 654 N N . GLY A 1 82 ? 2.641 6.388 -18.735 1.00 41.75 82 GLY A N 1
ATOM 655 C CA . GLY A 1 82 ? 1.257 6.834 -18.537 1.00 41.75 82 GLY A CA 1
ATOM 656 C C . GLY A 1 82 ? 0.716 6.738 -17.103 1.00 41.75 82 GLY A C 1
ATOM 657 O O . GLY A 1 82 ? -0.303 7.358 -16.820 1.00 41.75 82 GLY A O 1
ATOM 658 N N . TYR A 1 83 ? 1.370 5.994 -16.200 1.00 51.19 83 TYR A N 1
ATOM 659 C CA . TYR A 1 83 ? 0.846 5.693 -14.850 1.00 51.19 83 TYR A CA 1
ATOM 660 C C . TYR A 1 83 ? 1.700 6.225 -13.693 1.00 51.19 83 TYR A C 1
ATOM 662 O O . TYR A 1 83 ? 1.459 5.894 -12.532 1.00 51.19 83 TYR A O 1
ATOM 670 N N . VAL A 1 84 ? 2.722 7.031 -13.978 1.00 59.59 84 VAL A N 1
ATOM 671 C CA . VAL A 1 84 ? 3.609 7.547 -12.933 1.00 59.59 84 VAL A CA 1
ATOM 672 C C . VAL A 1 84 ? 3.004 8.831 -12.373 1.00 59.59 84 VAL A C 1
ATOM 674 O O . VAL A 1 84 ? 3.229 9.915 -12.905 1.00 59.59 84 VAL A O 1
ATOM 677 N N . PHE A 1 85 ? 2.219 8.720 -11.298 1.00 64.50 85 PHE A N 1
ATOM 678 C CA . PHE A 1 85 ? 1.878 9.890 -10.495 1.00 64.50 85 PHE A CA 1
ATOM 679 C C . PHE A 1 85 ? 3.174 10.547 -10.005 1.00 64.50 85 PHE A C 1
ATOM 681 O O . PHE A 1 85 ? 3.846 10.036 -9.109 1.00 64.50 85 PHE A O 1
ATOM 688 N N . GLU A 1 86 ? 3.513 11.699 -10.578 1.00 68.94 86 GLU A N 1
ATOM 689 C CA . GLU A 1 86 ? 4.534 12.585 -10.039 1.00 68.94 86 GLU A CA 1
ATOM 690 C C . GLU A 1 86 ? 3.893 13.894 -9.590 1.00 68.94 86 GLU A C 1
ATOM 692 O O . GLU A 1 86 ? 3.352 14.646 -10.407 1.00 68.94 86 GLU A O 1
ATOM 697 N N . PRO A 1 87 ? 3.939 14.208 -8.285 1.00 71.69 87 PRO A N 1
ATOM 698 C CA . PRO A 1 87 ? 3.435 15.484 -7.828 1.00 71.69 87 PRO A CA 1
ATOM 699 C C . PRO A 1 87 ? 4.309 16.608 -8.396 1.00 71.69 87 PRO A C 1
ATOM 701 O O . PRO A 1 87 ? 5.540 16.519 -8.439 1.00 71.69 87 PRO A O 1
ATOM 704 N N . ALA A 1 88 ? 3.675 17.721 -8.771 1.00 69.12 88 ALA A N 1
ATOM 705 C CA . ALA A 1 88 ? 4.402 18.971 -8.952 1.00 69.12 88 ALA A CA 1
ATOM 706 C C . ALA A 1 88 ? 5.163 19.277 -7.651 1.00 69.12 88 ALA A C 1
ATOM 708 O O . ALA A 1 88 ? 4.562 19.245 -6.572 1.00 69.12 88 ALA A O 1
ATOM 709 N N . GLU A 1 89 ? 6.471 19.543 -7.738 1.00 74.56 89 GLU A N 1
ATOM 710 C CA . GLU A 1 89 ? 7.289 19.789 -6.548 1.00 74.56 89 GLU A CA 1
ATOM 711 C C . GLU A 1 89 ? 6.849 21.108 -5.905 1.00 74.56 89 GLU A C 1
ATOM 713 O O . GLU A 1 89 ? 7.174 22.198 -6.368 1.00 74.56 89 GLU A O 1
ATOM 718 N N . ARG A 1 90 ? 6.035 20.991 -4.854 1.00 77.38 90 ARG A N 1
ATOM 719 C CA . ARG A 1 90 ? 5.547 22.106 -4.027 1.00 77.38 90 ARG A CA 1
ATOM 720 C C . ARG A 1 90 ? 6.140 22.068 -2.618 1.00 77.38 90 ARG A C 1
ATOM 722 O O . ARG A 1 90 ? 5.807 22.914 -1.793 1.00 77.38 90 ARG A O 1
ATOM 729 N N . ALA A 1 91 ? 6.951 21.052 -2.326 1.00 79.19 91 ALA A N 1
ATOM 730 C CA . ALA A 1 91 ? 7.580 20.858 -1.032 1.00 79.19 91 ALA A CA 1
ATOM 731 C C . ALA A 1 91 ? 8.624 21.936 -0.739 1.00 79.19 91 ALA A C 1
ATOM 733 O O . ALA A 1 91 ? 9.467 22.260 -1.576 1.00 79.19 91 ALA A O 1
ATOM 734 N N . GLY A 1 92 ? 8.591 22.440 0.492 1.00 88.06 92 GLY A N 1
ATOM 735 C CA . GLY A 1 92 ? 9.614 23.340 1.017 1.00 88.06 92 GLY A CA 1
ATOM 736 C C . GLY A 1 92 ? 10.707 22.594 1.784 1.00 88.06 92 GLY A C 1
ATOM 737 O O . GLY A 1 92 ? 10.670 21.374 1.959 1.00 88.06 92 GLY A O 1
ATOM 738 N N . GLU A 1 93 ? 11.659 23.343 2.344 1.00 92.56 93 GLU A N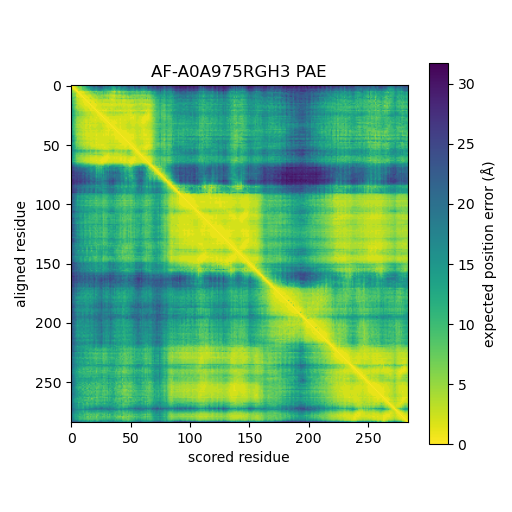 1
ATOM 739 C CA . GLU A 1 93 ? 12.750 22.771 3.150 1.00 92.56 93 GLU A CA 1
ATOM 740 C C . GLU A 1 93 ? 12.239 22.019 4.392 1.00 92.56 93 GLU A C 1
ATOM 742 O O . GLU A 1 93 ? 12.826 21.029 4.827 1.00 92.56 93 GLU A O 1
ATOM 747 N N . LYS A 1 94 ? 11.082 22.425 4.932 1.00 92.12 94 LYS A N 1
ATOM 748 C CA . LYS A 1 94 ? 10.415 21.730 6.041 1.00 92.12 94 LYS A CA 1
ATOM 749 C C . LYS A 1 94 ? 10.063 20.279 5.692 1.00 92.12 94 LYS A C 1
ATOM 751 O O . LYS A 1 94 ? 10.272 19.392 6.520 1.00 92.12 94 LYS A O 1
ATOM 756 N N . ASP A 1 95 ? 9.556 20.028 4.486 1.00 91.94 95 ASP A N 1
ATOM 757 C CA . ASP A 1 95 ? 9.166 18.684 4.042 1.00 91.94 95 ASP A CA 1
ATOM 758 C C . ASP A 1 95 ? 10.405 17.806 3.816 1.00 91.94 95 ASP A C 1
ATOM 760 O O . ASP A 1 95 ? 10.451 16.655 4.260 1.00 91.94 95 ASP A O 1
ATOM 764 N N . ARG A 1 96 ? 11.464 18.388 3.237 1.00 93.81 96 ARG A N 1
ATOM 765 C CA . ARG A 1 96 ? 12.775 17.737 3.069 1.00 93.81 96 ARG A CA 1
ATOM 766 C C . ARG A 1 96 ? 13.388 17.348 4.414 1.00 93.81 96 ARG A C 1
ATOM 768 O O . ARG A 1 96 ? 13.813 16.208 4.596 1.00 93.81 96 ARG A O 1
ATOM 775 N N . ASN A 1 97 ? 13.356 18.250 5.395 1.00 93.75 97 ASN A N 1
ATOM 776 C CA . ASN A 1 97 ? 13.837 17.976 6.750 1.00 93.75 97 ASN A CA 1
ATOM 777 C C . ASN A 1 97 ? 13.008 16.910 7.469 1.00 93.75 97 ASN A C 1
ATOM 779 O O . ASN A 1 97 ? 13.575 16.063 8.161 1.00 93.75 97 ASN A O 1
ATOM 783 N N . ARG A 1 98 ? 11.685 16.888 7.269 1.00 92.94 98 ARG A N 1
ATOM 784 C CA . ARG A 1 98 ? 10.825 15.821 7.798 1.00 92.94 98 ARG A CA 1
ATOM 785 C C . ARG A 1 98 ? 11.202 14.458 7.216 1.00 92.94 98 ARG A C 1
ATOM 787 O O . ARG A 1 98 ? 11.272 13.487 7.970 1.00 92.94 98 ARG A O 1
ATOM 794 N N . LEU A 1 99 ? 11.479 14.386 5.912 1.00 94.50 99 LEU A N 1
ATOM 795 C CA . LEU A 1 99 ? 11.957 13.160 5.274 1.00 94.50 99 LEU A CA 1
ATOM 796 C C . LEU A 1 99 ? 13.317 12.735 5.845 1.00 94.50 99 LEU A C 1
ATOM 798 O O . LEU A 1 99 ? 13.443 11.599 6.292 1.00 94.50 99 LEU A O 1
ATOM 802 N N . ARG A 1 100 ? 14.298 13.643 5.940 1.00 95.12 100 ARG A N 1
ATOM 803 C CA . ARG A 1 100 ? 15.613 13.350 6.550 1.00 95.12 100 ARG A CA 1
ATOM 804 C C . ARG A 1 100 ? 15.487 12.815 7.977 1.00 95.12 100 ARG A C 1
ATOM 806 O O . ARG A 1 100 ? 16.131 11.827 8.319 1.00 95.12 100 ARG A O 1
ATOM 813 N N . ALA A 1 101 ? 14.645 13.441 8.800 1.00 93.56 101 ALA A N 1
ATOM 814 C CA . ALA A 1 101 ? 14.407 13.011 10.176 1.00 93.56 101 ALA A CA 1
ATOM 815 C C . ALA A 1 101 ? 13.770 11.616 10.253 1.00 93.56 101 ALA A C 1
ATOM 817 O O . ALA A 1 101 ? 14.043 10.871 11.191 1.00 93.56 101 ALA A O 1
ATOM 818 N N . ARG A 1 102 ? 12.937 11.250 9.272 1.00 91.38 102 ARG A N 1
ATOM 819 C CA . ARG A 1 102 ? 12.359 9.907 9.166 1.00 91.38 102 ARG A CA 1
ATOM 820 C C . ARG A 1 102 ? 13.402 8.874 8.738 1.00 91.38 102 ARG A C 1
ATOM 822 O O . ARG A 1 102 ? 13.525 7.846 9.395 1.00 91.38 102 ARG A O 1
ATOM 829 N N . LEU A 1 103 ? 14.194 9.174 7.707 1.00 93.25 103 LEU A N 1
ATOM 830 C CA . LEU A 1 103 ? 15.271 8.296 7.224 1.00 93.25 103 LEU A CA 1
ATOM 831 C C . LEU A 1 103 ? 16.364 8.063 8.271 1.00 93.25 103 LEU A C 1
ATOM 833 O O . LEU A 1 103 ? 17.002 7.021 8.275 1.00 93.25 103 LEU A O 1
ATOM 837 N N . ALA A 1 104 ? 16.563 9.008 9.191 1.00 91.19 104 ALA A N 1
ATOM 838 C CA . ALA A 1 104 ? 17.497 8.836 10.299 1.00 91.19 104 ALA A CA 1
ATOM 839 C C . ALA A 1 104 ? 17.042 7.792 11.338 1.00 91.19 104 ALA A C 1
ATOM 841 O O . ALA A 1 104 ? 17.872 7.306 12.099 1.00 91.19 104 ALA A O 1
ATOM 842 N N . LYS A 1 105 ? 15.740 7.484 11.414 1.00 89.00 105 LYS A N 1
ATOM 843 C CA . LYS A 1 105 ? 15.161 6.596 12.437 1.00 89.00 105 LYS A CA 1
ATOM 844 C C . LYS A 1 105 ? 14.909 5.182 11.933 1.00 89.00 105 LYS A C 1
ATOM 846 O O . LYS A 1 105 ? 14.959 4.239 12.714 1.00 89.00 105 LYS A O 1
ATOM 851 N N . GLU A 1 106 ? 14.584 5.049 10.653 1.00 86.75 106 GLU A N 1
ATOM 852 C CA . GLU A 1 106 ? 14.127 3.798 10.060 1.00 86.75 106 GLU A CA 1
ATOM 853 C C . GLU A 1 106 ? 15.121 3.345 8.977 1.00 86.75 106 GLU A C 1
ATOM 855 O O . GLU A 1 106 ? 15.294 4.060 7.990 1.00 86.75 106 GLU A O 1
ATOM 860 N N . PRO A 1 107 ? 15.740 2.152 9.096 1.00 87.12 107 PRO A N 1
ATOM 861 C CA . PRO A 1 107 ? 16.659 1.633 8.074 1.00 87.12 107 PRO A CA 1
ATOM 862 C C . PRO A 1 107 ? 15.940 1.253 6.770 1.00 87.12 107 PRO A C 1
ATOM 864 O O . PRO A 1 107 ? 16.575 1.059 5.733 1.00 87.12 107 PRO A O 1
ATOM 867 N N . ARG A 1 108 ? 14.609 1.125 6.829 1.00 89.69 108 ARG A N 1
ATOM 868 C CA . ARG A 1 108 ? 13.712 0.899 5.697 1.00 89.69 108 ARG A CA 1
ATOM 869 C C . ARG A 1 108 ? 12.440 1.691 5.914 1.00 89.69 108 ARG A C 1
ATOM 871 O O . ARG A 1 108 ? 11.854 1.587 6.989 1.00 89.69 108 ARG A O 1
ATOM 878 N N . CYS A 1 109 ? 11.977 2.426 4.912 1.00 89.56 109 CYS A N 1
ATOM 879 C CA . CYS A 1 109 ? 10.706 3.125 5.033 1.00 89.56 109 CYS A CA 1
ATOM 880 C C . CYS A 1 109 ? 9.965 3.251 3.702 1.00 89.56 109 CYS A C 1
ATOM 882 O O . CYS A 1 109 ? 10.557 3.427 2.638 1.00 89.56 109 CYS A O 1
ATOM 884 N N . TRP A 1 110 ? 8.638 3.177 3.786 1.00 91.44 110 TRP A N 1
ATOM 885 C CA . TRP A 1 110 ? 7.744 3.479 2.676 1.00 91.44 110 TRP A CA 1
ATOM 886 C C . TRP A 1 110 ? 7.405 4.967 2.670 1.00 91.44 110 TRP A C 1
ATOM 888 O O . TRP A 1 110 ? 6.946 5.512 3.681 1.00 91.44 110 TRP A O 1
ATOM 898 N N . VAL A 1 111 ? 7.599 5.624 1.532 1.00 91.94 111 VAL A N 1
ATOM 899 C CA . VAL A 1 111 ? 7.387 7.062 1.348 1.00 91.94 111 VAL A CA 1
ATOM 900 C C . VAL A 1 111 ? 6.391 7.286 0.222 1.00 91.94 111 VAL A C 1
ATOM 902 O O . VAL A 1 111 ? 6.672 6.972 -0.927 1.00 91.94 111 VAL A O 1
ATOM 905 N N . SER A 1 112 ? 5.232 7.849 0.555 1.00 91.69 112 SER A N 1
ATOM 906 C CA . SER A 1 112 ? 4.270 8.357 -0.427 1.00 91.69 112 SER A CA 1
ATOM 907 C C . SER A 1 112 ? 4.768 9.704 -0.948 1.00 91.69 112 SER A C 1
ATOM 909 O O . SER A 1 112 ? 5.062 10.600 -0.150 1.00 91.69 112 SER A O 1
ATOM 911 N N . LEU A 1 113 ? 4.865 9.852 -2.269 1.00 91.44 113 LEU A N 1
ATOM 912 C CA . LEU A 1 113 ? 5.237 11.112 -2.905 1.00 91.44 113 LEU A CA 1
ATOM 913 C C . LEU A 1 113 ? 4.178 12.183 -2.662 1.00 91.44 113 LEU A C 1
ATOM 915 O O . LEU A 1 113 ? 4.524 13.344 -2.445 1.00 91.44 113 LEU A O 1
ATOM 919 N N . ARG A 1 114 ? 2.895 11.808 -2.612 1.00 89.44 114 ARG A N 1
ATOM 920 C CA . ARG A 1 114 ? 1.809 12.733 -2.274 1.00 89.44 114 ARG A CA 1
ATOM 921 C C . ARG A 1 114 ? 1.917 13.266 -0.847 1.00 89.44 114 ARG A C 1
ATOM 923 O O . ARG A 1 114 ? 1.761 14.470 -0.641 1.00 89.44 114 ARG A O 1
ATOM 930 N N . ASP A 1 115 ? 2.205 12.399 0.123 1.00 88.88 115 ASP A N 1
ATOM 931 C CA . ASP A 1 115 ? 2.399 12.804 1.522 1.00 88.88 115 ASP A CA 1
ATOM 932 C C . ASP A 1 115 ? 3.664 13.651 1.692 1.00 88.88 115 ASP A C 1
ATOM 934 O O . ASP A 1 115 ? 3.661 14.637 2.431 1.00 88.88 115 ASP A O 1
ATOM 938 N N . ALA A 1 116 ? 4.752 13.253 1.025 1.00 89.94 116 ALA A N 1
ATOM 939 C CA . ALA A 1 116 ? 6.034 13.944 1.087 1.00 89.94 116 ALA A CA 1
ATOM 940 C C . ALA A 1 116 ? 6.031 15.264 0.303 1.00 89.94 116 ALA A C 1
ATOM 942 O O . ALA A 1 116 ? 6.839 16.139 0.598 1.00 89.94 116 ALA A O 1
ATOM 943 N N . ARG A 1 117 ? 5.133 15.407 -0.684 1.00 91.50 117 ARG A N 1
ATOM 944 C CA . ARG A 1 117 ? 5.051 16.530 -1.638 1.00 91.50 117 ARG A CA 1
ATOM 945 C C . ARG A 1 117 ? 6.339 16.755 -2.441 1.00 91.50 117 ARG A C 1
ATOM 947 O O . ARG A 1 117 ? 6.559 17.840 -2.979 1.00 91.50 117 ARG A O 1
ATOM 954 N N . LEU A 1 118 ? 7.180 15.728 -2.510 1.00 91.94 118 LEU A N 1
ATOM 955 C CA . LEU A 1 118 ? 8.477 15.720 -3.177 1.00 91.94 118 LEU A CA 1
ATOM 956 C C . LEU A 1 118 ? 8.393 14.851 -4.430 1.00 91.94 118 LEU A C 1
ATOM 958 O O . LEU A 1 118 ? 7.641 13.876 -4.464 1.00 91.94 118 LEU A O 1
ATOM 962 N N . ARG A 1 119 ? 9.197 15.184 -5.439 1.00 91.25 119 ARG A N 1
ATOM 963 C CA . ARG A 1 119 ? 9.400 14.320 -6.605 1.00 91.25 119 ARG A CA 1
ATOM 964 C C . ARG A 1 119 ? 10.226 13.096 -6.244 1.00 91.25 119 ARG A C 1
ATOM 966 O O . ARG A 1 119 ? 11.004 13.120 -5.286 1.00 91.25 119 ARG A O 1
ATOM 973 N N . SER A 1 120 ? 10.082 12.053 -7.056 1.00 90.25 120 SER A N 1
ATOM 974 C CA . SER A 1 120 ? 10.835 10.808 -6.914 1.00 90.25 120 SER A CA 1
ATOM 975 C C . SER A 1 120 ? 12.352 11.055 -6.899 1.00 90.25 120 SER A C 1
ATOM 977 O O . SER A 1 120 ? 13.053 10.522 -6.040 1.00 90.25 120 SER A O 1
ATOM 979 N N . GLU A 1 121 ? 12.839 11.943 -7.768 1.00 90.31 121 GLU A N 1
ATOM 980 C CA . GLU A 1 121 ? 14.240 12.373 -7.867 1.00 90.31 121 GLU A CA 1
ATOM 981 C C . GLU A 1 121 ? 14.749 13.045 -6.586 1.00 90.31 121 GLU A C 1
ATOM 983 O O . GLU A 1 121 ? 15.804 12.684 -6.059 1.00 90.31 121 GLU A O 1
ATOM 988 N N . THR A 1 122 ? 13.983 13.989 -6.033 1.00 93.19 122 THR A N 1
ATOM 989 C CA . THR A 1 122 ? 14.351 14.683 -4.792 1.00 93.19 122 THR A CA 1
ATOM 990 C C . THR A 1 122 ? 14.382 13.713 -3.613 1.00 93.19 122 THR A C 1
ATOM 992 O O . THR A 1 122 ? 15.295 13.770 -2.788 1.00 93.19 122 THR A O 1
ATOM 995 N N . VAL A 1 123 ? 13.426 12.779 -3.547 1.00 94.38 123 VAL A N 1
ATOM 996 C CA . VAL A 1 123 ? 13.431 11.708 -2.541 1.00 94.38 123 VAL A CA 1
ATOM 997 C C . VAL A 1 123 ? 14.658 10.811 -2.708 1.00 94.38 123 VAL A C 1
ATOM 999 O O . VAL A 1 123 ? 15.319 10.514 -1.715 1.00 94.38 123 VAL A O 1
ATOM 1002 N N . ALA A 1 124 ? 15.002 10.425 -3.940 1.00 93.62 124 ALA A N 1
ATOM 1003 C CA . ALA A 1 124 ? 16.179 9.609 -4.227 1.00 93.62 124 ALA A CA 1
ATOM 1004 C C . ALA A 1 124 ? 17.475 10.302 -3.787 1.00 93.62 124 ALA A C 1
ATOM 1006 O O . ALA A 1 124 ? 18.314 9.675 -3.144 1.00 93.62 124 ALA A O 1
ATOM 1007 N N . LYS A 1 125 ? 17.613 11.604 -4.064 1.00 95.44 125 LYS A N 1
ATOM 1008 C CA . LYS A 1 125 ? 18.773 12.401 -3.648 1.00 95.44 125 LYS A CA 1
ATOM 1009 C C . LYS A 1 125 ? 18.914 12.449 -2.124 1.00 95.44 125 LYS A C 1
ATOM 1011 O O . LYS A 1 125 ? 19.985 12.161 -1.601 1.00 95.44 125 LYS A O 1
ATOM 1016 N N . ILE A 1 126 ? 17.823 12.737 -1.410 1.00 95.94 126 ILE A N 1
ATOM 1017 C CA . ILE A 1 126 ? 17.811 12.773 0.063 1.00 95.94 126 ILE A CA 1
ATOM 1018 C C . ILE A 1 126 ? 18.099 11.384 0.660 1.00 95.94 126 ILE A C 1
ATOM 1020 O O . ILE A 1 126 ?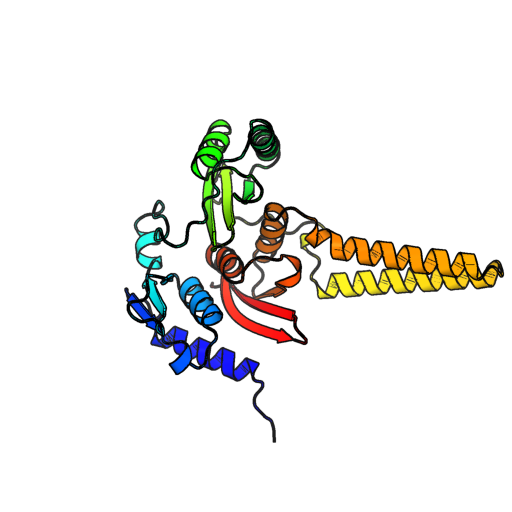 18.772 11.273 1.683 1.00 95.94 126 ILE A O 1
ATOM 1024 N N . ALA A 1 127 ? 17.605 10.314 0.032 1.00 95.12 127 ALA A N 1
ATOM 1025 C CA . ALA A 1 127 ? 17.899 8.944 0.441 1.00 95.12 127 ALA A CA 1
ATOM 1026 C C . ALA A 1 127 ? 19.385 8.598 0.241 1.00 95.12 127 ALA A C 1
ATOM 1028 O O . ALA A 1 127 ? 20.013 8.045 1.146 1.00 95.12 127 ALA A O 1
ATOM 1029 N N . ALA A 1 128 ? 19.967 8.989 -0.895 1.00 94.38 128 ALA A N 1
ATOM 1030 C CA . ALA A 1 128 ? 21.373 8.753 -1.210 1.00 94.38 128 ALA A CA 1
ATOM 1031 C C . ALA A 1 128 ? 22.320 9.443 -0.212 1.00 94.38 128 ALA A C 1
ATOM 1033 O O . ALA A 1 128 ? 23.297 8.831 0.212 1.00 94.38 128 ALA A O 1
ATOM 1034 N N . GLU A 1 129 ? 21.986 10.654 0.258 1.00 95.38 129 GLU A N 1
ATOM 1035 C CA . GLU A 1 129 ? 22.712 11.355 1.340 1.00 95.38 129 GLU A CA 1
ATOM 1036 C C . GLU A 1 129 ? 22.805 10.528 2.640 1.00 95.38 129 GLU A C 1
ATOM 1038 O O . GLU A 1 129 ? 23.674 10.766 3.477 1.00 95.38 129 GLU A O 1
ATOM 1043 N N . ARG A 1 130 ? 21.912 9.548 2.827 1.00 93.88 130 ARG A N 1
ATOM 1044 C CA . ARG A 1 130 ? 21.863 8.639 3.984 1.00 93.88 130 ARG A CA 1
ATOM 1045 C C . ARG A 1 130 ? 22.322 7.216 3.659 1.00 93.88 130 ARG A C 1
ATOM 1047 O O . ARG A 1 130 ? 22.102 6.316 4.464 1.00 93.88 130 ARG A O 1
ATOM 1054 N N . GLY A 1 131 ? 22.937 6.994 2.496 1.00 93.62 131 GLY A N 1
ATOM 1055 C CA . GLY A 1 131 ? 23.347 5.659 2.051 1.00 93.62 131 GLY A CA 1
ATOM 1056 C C . GLY A 1 131 ? 22.164 4.734 1.744 1.00 93.62 131 GLY A C 1
ATOM 1057 O O . GLY A 1 131 ? 22.297 3.513 1.820 1.00 93.62 131 GLY A O 1
ATOM 1058 N N . MET A 1 132 ? 20.997 5.300 1.428 1.00 95.25 132 MET A N 1
ATOM 1059 C CA . MET A 1 132 ? 19.791 4.564 1.058 1.00 95.25 132 MET A CA 1
ATOM 1060 C C . MET A 1 132 ? 19.523 4.681 -0.446 1.00 95.25 132 MET A C 1
ATOM 1062 O O . MET A 1 132 ? 19.924 5.641 -1.100 1.00 95.25 132 MET A O 1
ATOM 1066 N N . ARG A 1 133 ? 18.795 3.708 -0.992 1.00 92.56 133 ARG A N 1
ATOM 1067 C CA . ARG A 1 133 ? 18.339 3.667 -2.386 1.00 92.56 133 ARG A CA 1
ATOM 1068 C C . ARG A 1 133 ? 16.843 3.387 -2.454 1.00 92.56 133 ARG A C 1
ATOM 1070 O O . ARG A 1 133 ? 16.266 2.828 -1.520 1.00 92.56 133 ARG A O 1
ATOM 1077 N N . ILE A 1 134 ? 16.227 3.724 -3.584 1.00 90.56 134 ILE A N 1
ATOM 1078 C CA . ILE A 1 134 ? 14.873 3.259 -3.895 1.00 90.56 134 ILE A CA 1
ATOM 1079 C C . ILE A 1 134 ? 14.967 1.769 -4.232 1.00 90.56 134 ILE A C 1
ATOM 1081 O O . ILE A 1 134 ? 15.564 1.390 -5.235 1.00 90.56 134 ILE A O 1
ATOM 1085 N N . ALA A 1 135 ? 14.412 0.926 -3.370 1.00 87.94 135 ALA A N 1
ATOM 1086 C CA . ALA A 1 135 ? 14.406 -0.520 -3.541 1.00 87.94 135 ALA A CA 1
ATOM 1087 C C . ALA A 1 135 ? 13.155 -1.037 -4.260 1.00 87.94 135 ALA A C 1
ATOM 1089 O O . ALA A 1 135 ? 13.214 -2.087 -4.889 1.00 87.94 135 ALA A O 1
ATOM 1090 N N . ALA A 1 136 ? 12.040 -0.311 -4.176 1.00 85.19 136 ALA A N 1
ATOM 1091 C CA . ALA A 1 136 ? 10.821 -0.622 -4.912 1.00 85.19 136 ALA A CA 1
ATOM 1092 C C . ALA A 1 136 ? 10.010 0.647 -5.180 1.00 85.19 136 ALA A C 1
ATOM 1094 O O . ALA A 1 136 ? 10.097 1.627 -4.433 1.00 85.19 136 ALA A O 1
ATOM 1095 N N . LYS A 1 137 ? 9.197 0.611 -6.237 1.00 87.44 137 LYS A N 1
ATOM 1096 C CA . LYS A 1 137 ? 8.236 1.659 -6.584 1.00 87.44 137 LYS A CA 1
ATOM 1097 C C . LYS A 1 137 ? 6.873 1.014 -6.788 1.00 87.44 137 LYS A C 1
ATOM 1099 O O . LYS A 1 137 ? 6.760 0.082 -7.578 1.00 87.44 137 LYS A O 1
ATOM 1104 N N . LEU A 1 138 ? 5.871 1.526 -6.088 1.00 84.56 138 LEU A N 1
ATOM 1105 C CA . LEU A 1 138 ? 4.462 1.199 -6.277 1.00 84.56 138 LEU A CA 1
ATOM 1106 C C . LEU A 1 138 ? 3.755 2.480 -6.717 1.00 84.56 138 LEU A C 1
ATOM 1108 O O . LEU A 1 138 ? 4.081 3.548 -6.206 1.00 84.56 138 LEU A O 1
ATOM 1112 N N . GLY A 1 139 ? 2.810 2.416 -7.644 1.00 82.44 139 GLY A N 1
ATOM 1113 C CA . GLY A 1 139 ? 2.118 3.617 -8.112 1.00 82.44 139 GLY A CA 1
ATOM 1114 C C . GLY A 1 139 ? 0.727 3.346 -8.656 1.00 82.44 139 GLY A C 1
ATOM 1115 O O . GLY A 1 139 ? 0.466 2.287 -9.221 1.00 82.44 139 GLY A O 1
ATOM 1116 N N . ASP A 1 140 ? -0.151 4.322 -8.478 1.00 77.69 140 ASP A N 1
ATOM 1117 C CA . ASP A 1 140 ? -1.425 4.437 -9.175 1.00 77.69 140 ASP A CA 1
ATOM 1118 C C . ASP A 1 140 ? -1.600 5.866 -9.718 1.00 77.69 140 ASP A C 1
ATOM 1120 O O . ASP A 1 140 ? -0.686 6.688 -9.673 1.00 77.69 140 ASP A O 1
ATOM 1124 N N . ASP A 1 141 ? -2.782 6.161 -10.243 1.00 73.69 141 ASP A N 1
ATOM 1125 C CA . ASP A 1 141 ? -3.186 7.474 -10.750 1.00 73.69 141 ASP A CA 1
ATOM 1126 C C . ASP A 1 141 ? -3.265 8.566 -9.663 1.00 73.69 141 ASP A C 1
ATOM 1128 O O . ASP A 1 141 ? -3.317 9.758 -9.969 1.00 73.69 141 ASP A O 1
ATOM 1132 N N . THR A 1 142 ? -3.263 8.187 -8.385 1.00 80.25 142 THR A N 1
ATOM 1133 C CA . THR A 1 142 ? -3.469 9.089 -7.245 1.00 80.25 142 THR A CA 1
ATOM 1134 C C . THR A 1 142 ? -2.236 9.314 -6.375 1.00 80.25 142 THR A C 1
ATOM 1136 O O . THR A 1 142 ? -2.226 10.284 -5.602 1.00 80.25 142 THR A O 1
ATOM 1139 N N . ASP A 1 143 ? -1.264 8.400 -6.406 1.00 86.25 143 ASP A N 1
ATOM 1140 C CA . ASP A 1 143 ? -0.062 8.423 -5.581 1.00 86.25 143 ASP A CA 1
ATOM 1141 C C . ASP A 1 143 ? 1.029 7.473 -6.104 1.00 86.25 143 ASP A C 1
ATOM 1143 O O . ASP A 1 143 ? 0.757 6.439 -6.711 1.00 86.25 143 ASP A O 1
ATOM 1147 N N . GLN A 1 144 ? 2.278 7.778 -5.758 1.00 87.56 144 GLN A N 1
ATOM 1148 C CA . GLN A 1 144 ? 3.414 6.880 -5.931 1.00 87.56 144 GLN A CA 1
ATOM 1149 C C . GLN A 1 144 ? 4.085 6.658 -4.578 1.00 87.56 144 GLN A C 1
ATOM 1151 O O . GLN A 1 144 ? 4.421 7.602 -3.865 1.00 87.56 144 GLN A O 1
ATOM 1156 N N . VAL A 1 145 ? 4.283 5.398 -4.209 1.00 89.56 145 VAL A N 1
ATOM 1157 C CA . VAL A 1 145 ? 4.863 4.982 -2.938 1.00 89.56 145 VAL A CA 1
ATOM 1158 C C . VAL A 1 145 ? 6.195 4.280 -3.190 1.00 89.56 145 VAL A C 1
ATOM 1160 O O . VAL A 1 145 ? 6.274 3.272 -3.888 1.00 89.56 145 VAL A O 1
ATOM 1163 N N . LEU A 1 146 ? 7.261 4.827 -2.616 1.00 91.31 146 LEU A N 1
ATOM 1164 C CA . LEU A 1 146 ? 8.632 4.356 -2.774 1.00 91.31 146 LEU A CA 1
ATOM 1165 C C . LEU A 1 146 ? 9.071 3.593 -1.527 1.00 91.31 146 LEU A C 1
ATOM 1167 O O . LEU A 1 146 ? 8.896 4.086 -0.413 1.00 91.31 146 LEU A O 1
ATOM 1171 N N . LEU A 1 147 ? 9.683 2.425 -1.703 1.00 91.44 147 LEU A N 1
ATOM 1172 C CA . LEU A 1 147 ? 10.431 1.767 -0.635 1.00 91.44 147 LEU A CA 1
ATOM 1173 C C . LEU A 1 147 ? 11.863 2.270 -0.661 1.00 91.44 147 LEU A C 1
ATOM 1175 O O . LEU A 1 147 ? 12.568 2.082 -1.652 1.00 91.44 147 LEU A O 1
ATOM 1179 N N . LEU A 1 148 ? 12.300 2.861 0.440 1.00 92.69 148 LEU A N 1
ATOM 1180 C CA . LEU A 1 148 ? 13.686 3.238 0.661 1.00 92.69 148 LEU A CA 1
ATOM 1181 C C . LEU A 1 148 ? 14.326 2.208 1.583 1.00 92.69 148 LEU A C 1
ATOM 1183 O O . LEU A 1 148 ? 13.765 1.892 2.631 1.00 92.69 148 LEU A O 1
ATOM 1187 N N . ALA A 1 149 ? 15.492 1.699 1.202 1.00 91.88 149 ALA A N 1
ATOM 1188 C CA . ALA A 1 149 ? 16.272 0.751 1.993 1.00 91.88 149 ALA A CA 1
ATOM 1189 C C . ALA A 1 149 ? 17.766 1.072 1.883 1.00 91.88 149 ALA A C 1
ATOM 1191 O O . ALA A 1 149 ? 18.184 1.767 0.954 1.00 91.88 149 ALA A O 1
ATOM 1192 N N . GLY A 1 150 ? 18.573 0.572 2.820 1.00 90.56 150 GLY A N 1
ATOM 1193 C CA . GLY A 1 150 ? 20.029 0.718 2.769 1.00 90.56 150 GLY A CA 1
ATOM 1194 C C . GLY A 1 150 ? 20.614 0.198 1.451 1.00 90.56 150 GLY A C 1
ATOM 1195 O O . GLY A 1 150 ? 20.161 -0.811 0.911 1.00 90.56 150 GLY A O 1
ATOM 1196 N N . ALA A 1 151 ? 21.629 0.880 0.916 1.00 86.81 151 ALA A N 1
ATOM 1197 C CA . ALA A 1 151 ? 22.237 0.514 -0.364 1.00 86.81 151 ALA A CA 1
ATOM 1198 C C . ALA A 1 151 ? 22.788 -0.923 -0.366 1.00 86.81 151 ALA A C 1
ATOM 1200 O O . ALA A 1 151 ? 22.653 -1.628 -1.364 1.00 86.81 151 ALA A O 1
ATOM 1201 N N . THR A 1 152 ? 23.331 -1.363 0.771 1.00 85.44 152 THR A N 1
ATOM 1202 C CA . THR A 1 152 ? 23.913 -2.695 0.998 1.00 85.44 152 THR A CA 1
ATOM 1203 C C . THR A 1 152 ? 22.904 -3.746 1.464 1.00 85.44 152 THR A C 1
ATOM 1205 O O . THR A 1 152 ? 23.286 -4.876 1.760 1.00 85.44 152 THR A O 1
ATOM 1208 N N . ASP A 1 153 ? 21.619 -3.401 1.546 1.00 83.50 153 ASP A N 1
ATOM 1209 C CA . ASP A 1 153 ? 20.585 -4.330 1.981 1.00 83.50 153 ASP A CA 1
ATOM 1210 C C . ASP A 1 153 ? 20.329 -5.399 0.909 1.00 83.50 153 ASP A C 1
ATOM 1212 O O . ASP A 1 153 ? 19.862 -5.095 -0.196 1.00 83.50 153 ASP A O 1
ATOM 1216 N N . SER A 1 154 ? 20.650 -6.650 1.246 1.00 78.31 154 SER A N 1
ATOM 1217 C CA . SER A 1 154 ? 20.523 -7.813 0.363 1.00 78.31 154 SER A CA 1
ATOM 1218 C C . SER A 1 154 ? 19.080 -8.283 0.199 1.00 78.31 154 SER A C 1
ATOM 1220 O O . SER A 1 154 ? 18.764 -8.942 -0.789 1.00 78.31 154 SER A O 1
ATOM 1222 N N . ASN A 1 155 ? 18.188 -7.930 1.130 1.00 82.31 155 ASN A N 1
ATOM 1223 C CA . ASN A 1 155 ? 16.769 -8.249 1.031 1.00 82.31 155 ASN A CA 1
ATOM 1224 C C . ASN A 1 155 ? 15.914 -7.056 1.480 1.00 82.31 155 ASN A C 1
ATOM 1226 O O . ASN A 1 155 ? 15.320 -7.081 2.567 1.00 82.31 155 ASN A O 1
ATOM 1230 N N . PRO A 1 156 ? 15.816 -6.009 0.642 1.00 76.25 156 PRO A N 1
ATOM 1231 C CA . PRO A 1 156 ? 15.074 -4.805 0.994 1.00 76.25 156 PRO A CA 1
ATOM 1232 C C . PRO A 1 156 ? 13.566 -5.064 1.113 1.00 76.25 156 PRO A C 1
ATOM 1234 O O . PRO A 1 156 ? 12.870 -4.322 1.801 1.00 76.25 156 PRO A O 1
ATOM 1237 N N . LEU A 1 157 ? 13.069 -6.134 0.482 1.00 75.69 157 LEU A N 1
ATOM 1238 C CA . LEU A 1 157 ? 11.665 -6.545 0.486 1.00 75.69 157 LEU A CA 1
ATOM 1239 C C . LEU A 1 157 ? 11.292 -7.419 1.685 1.00 75.69 157 LEU A C 1
ATOM 1241 O O . LEU A 1 157 ? 10.123 -7.779 1.832 1.00 75.69 157 LEU A O 1
ATOM 1245 N N . ALA A 1 158 ? 12.246 -7.771 2.552 1.00 72.19 158 ALA A N 1
ATOM 1246 C CA . ALA A 1 158 ? 11.926 -8.490 3.774 1.00 72.19 158 ALA A CA 1
ATOM 1247 C C . ALA A 1 158 ? 10.992 -7.632 4.638 1.00 72.19 158 ALA A C 1
ATOM 1249 O O . ALA A 1 158 ? 11.380 -6.595 5.186 1.00 72.19 158 ALA A O 1
ATOM 1250 N N . VAL A 1 159 ? 9.745 -8.086 4.746 1.00 66.94 159 VAL A N 1
ATOM 1251 C CA . VAL A 1 159 ? 8.716 -7.461 5.571 1.00 66.94 159 VAL A CA 1
ATOM 1252 C C . VAL A 1 159 ? 9.135 -7.600 7.030 1.00 66.94 159 VAL A C 1
ATOM 1254 O O . VAL A 1 159 ? 9.436 -8.701 7.497 1.00 66.94 159 VAL A O 1
ATOM 1257 N N . ALA A 1 160 ? 9.164 -6.484 7.761 1.00 61.69 160 ALA A N 1
ATOM 1258 C CA . ALA A 1 160 ? 9.359 -6.529 9.202 1.00 61.69 160 ALA A CA 1
ATOM 1259 C C . ALA A 1 160 ? 8.258 -7.405 9.817 1.00 61.69 160 ALA A C 1
ATOM 1261 O O . ALA A 1 160 ? 7.073 -7.220 9.531 1.00 61.69 160 ALA A O 1
ATOM 1262 N N . ARG A 1 161 ? 8.652 -8.387 10.634 1.00 58.50 161 ARG A N 1
ATOM 1263 C CA . ARG A 1 161 ? 7.719 -9.305 11.297 1.00 58.50 161 ARG A CA 1
ATOM 1264 C C . ARG A 1 161 ? 6.661 -8.478 12.034 1.00 58.50 161 ARG A C 1
ATOM 1266 O O . ARG A 1 161 ? 7.029 -7.556 12.758 1.00 58.50 161 ARG A O 1
ATOM 1273 N N . ARG A 1 162 ? 5.371 -8.786 11.843 1.00 62.12 162 ARG A N 1
ATOM 1274 C CA . ARG A 1 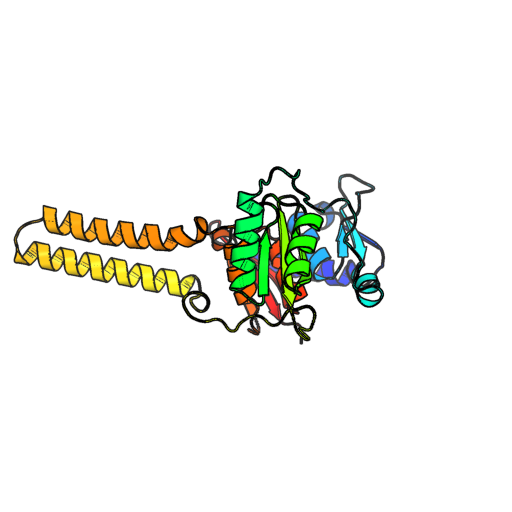162 ? 4.270 -8.067 12.507 1.00 62.12 162 ARG A CA 1
ATOM 1275 C C . ARG A 1 162 ? 4.513 -8.037 14.020 1.00 62.12 162 ARG A C 1
ATOM 1277 O O . ARG A 1 162 ? 4.500 -9.082 14.666 1.00 62.12 162 ARG A O 1
ATOM 1284 N N . THR A 1 163 ? 4.716 -6.852 14.582 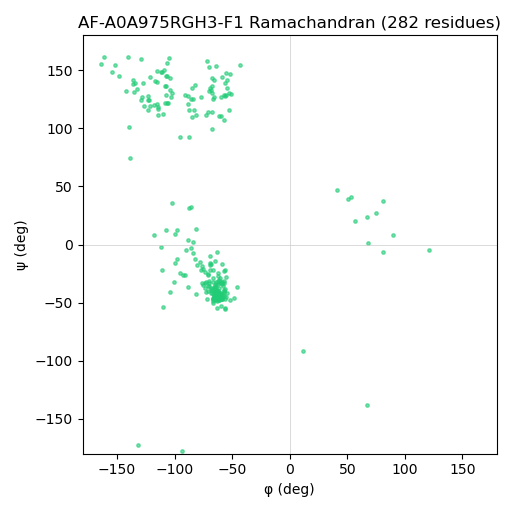1.00 52.69 163 THR A N 1
ATOM 1285 C CA . THR A 1 163 ? 4.770 -6.623 16.030 1.00 52.69 163 THR A CA 1
ATOM 1286 C C . THR A 1 163 ? 3.685 -5.616 16.424 1.00 52.69 163 THR A C 1
ATOM 1288 O O . THR A 1 163 ? 3.354 -4.705 15.663 1.00 52.69 163 THR A O 1
ATOM 1291 N N . GLY A 1 164 ? 3.075 -5.797 17.600 1.00 58.72 164 GLY A N 1
ATOM 1292 C CA . GLY A 1 164 ? 2.045 -4.887 18.123 1.00 58.72 164 GLY A CA 1
ATOM 1293 C C . GLY A 1 164 ? 0.734 -4.884 17.321 1.00 58.72 164 GLY A C 1
ATOM 1294 O O . GLY A 1 164 ? 0.257 -5.938 16.912 1.00 58.72 164 GLY A O 1
ATOM 1295 N N . LEU A 1 165 ? 0.149 -3.697 17.089 1.00 53.12 165 LEU A N 1
ATOM 1296 C CA . LEU A 1 165 ? -1.159 -3.531 16.424 1.00 53.12 165 LEU A CA 1
ATOM 1297 C C . LEU A 1 165 ? -1.242 -4.159 15.019 1.00 53.12 165 LEU A C 1
ATOM 1299 O O . LEU A 1 165 ? -2.340 -4.479 14.576 1.00 53.12 165 LEU A O 1
ATOM 1303 N N . GLY A 1 166 ? -0.115 -4.363 14.327 1.00 51.59 166 GLY A N 1
ATOM 1304 C CA . GLY A 1 166 ? -0.093 -4.968 12.989 1.00 51.59 166 GLY A CA 1
ATOM 1305 C C . GLY A 1 166 ? -0.477 -6.453 12.955 1.00 51.59 166 GLY A C 1
ATOM 1306 O O . GLY A 1 166 ? -0.810 -6.971 11.892 1.00 51.59 166 GLY A O 1
ATOM 1307 N N . SER A 1 167 ? -0.455 -7.160 14.094 1.00 57.41 167 SER A N 1
ATOM 1308 C CA . SER A 1 167 ? -0.916 -8.557 14.177 1.00 57.41 167 SER A CA 1
ATOM 1309 C C . SER A 1 167 ? -2.435 -8.686 14.294 1.00 57.41 167 SER A C 1
ATOM 1311 O O . SER A 1 167 ? -2.975 -9.759 14.019 1.00 57.41 167 SER A O 1
ATOM 1313 N N . ILE A 1 168 ? -3.126 -7.608 14.670 1.00 59.72 168 ILE A N 1
ATOM 1314 C CA . ILE A 1 168 ? -4.553 -7.643 14.960 1.00 59.72 168 ILE A CA 1
ATOM 1315 C C . ILE A 1 168 ? -5.320 -7.562 13.642 1.00 59.72 168 ILE A C 1
ATOM 1317 O O . ILE A 1 168 ? -5.323 -6.545 12.952 1.00 59.72 168 ILE A O 1
ATOM 1321 N N . THR A 1 169 ? -5.975 -8.659 13.274 1.00 63.22 169 THR A N 1
ATOM 1322 C CA . THR A 1 169 ? -6.846 -8.701 12.098 1.00 63.22 169 THR A CA 1
ATOM 1323 C C . THR A 1 169 ? -8.112 -7.874 12.344 1.00 63.22 169 THR A C 1
ATOM 1325 O O . THR A 1 169 ? -8.566 -7.729 13.477 1.00 63.22 169 THR A O 1
ATOM 1328 N N . HIS A 1 170 ? -8.725 -7.338 11.286 1.00 62.44 170 HIS A N 1
ATOM 1329 C CA . HIS A 1 170 ? -9.965 -6.558 11.391 1.00 62.44 170 HIS A CA 1
ATOM 1330 C C . HIS A 1 170 ? -11.082 -7.209 12.240 1.00 62.44 170 HIS A C 1
ATOM 1332 O O . HIS A 1 170 ? -11.633 -6.516 13.099 1.00 62.44 170 HIS A O 1
ATOM 1338 N N . PRO A 1 171 ? -11.413 -8.512 12.086 1.00 65.19 171 PRO A N 1
ATOM 1339 C CA . PRO A 1 171 ? -12.408 -9.143 12.953 1.00 65.19 171 PRO A CA 1
ATOM 1340 C C . PRO A 1 171 ? -11.974 -9.153 14.422 1.00 65.19 171 PRO A C 1
ATOM 1342 O O . PRO A 1 171 ? -12.816 -8.971 15.295 1.00 65.19 171 PRO A O 1
ATOM 1345 N N . MET A 1 172 ? -10.674 -9.295 14.697 1.00 69.75 172 MET A N 1
ATOM 1346 C CA . MET A 1 172 ? -10.130 -9.250 16.052 1.00 69.75 172 MET A CA 1
ATOM 1347 C C . MET A 1 172 ? -10.194 -7.834 16.649 1.00 69.75 172 MET A C 1
ATOM 1349 O O . MET A 1 172 ? -10.482 -7.676 17.830 1.00 69.75 172 MET A O 1
ATOM 1353 N N . TRP A 1 173 ? -9.994 -6.783 15.849 1.00 72.06 173 TRP A N 1
ATOM 1354 C CA . TRP A 1 173 ? -10.153 -5.408 16.336 1.00 72.06 173 TRP A CA 1
ATOM 1355 C C . TRP A 1 173 ? -11.617 -5.079 16.651 1.00 72.06 173 TRP A C 1
ATOM 1357 O O . TRP A 1 173 ? -11.896 -4.449 17.668 1.00 72.06 173 TRP A O 1
ATOM 1367 N N . LEU A 1 174 ? -12.564 -5.546 15.828 1.00 73.88 174 LEU A N 1
ATOM 1368 C CA . LEU A 1 174 ? -13.997 -5.380 16.092 1.00 73.88 174 LEU A CA 1
ATOM 1369 C C . LEU A 1 174 ? -14.451 -6.135 17.345 1.00 73.88 174 LEU A C 1
ATOM 1371 O O . LEU A 1 174 ? -15.258 -5.602 18.105 1.00 73.88 174 LEU A O 1
ATOM 1375 N N . THR A 1 175 ? -13.932 -7.340 17.593 1.00 79.69 175 THR A N 1
ATOM 1376 C CA . THR A 1 175 ? -14.244 -8.074 18.827 1.00 79.69 175 THR A CA 1
ATOM 1377 C C . THR A 1 175 ? -13.636 -7.406 20.055 1.00 79.69 175 THR A C 1
ATOM 1379 O O . THR A 1 175 ? -14.338 -7.263 21.053 1.00 79.69 175 THR A O 1
ATOM 1382 N N . ILE A 1 176 ? -12.391 -6.920 19.985 1.00 80.75 176 ILE A N 1
ATOM 1383 C CA . ILE A 1 176 ? -11.770 -6.147 21.075 1.00 80.75 176 ILE A CA 1
ATOM 1384 C C . ILE A 1 176 ? -12.562 -4.861 21.342 1.00 80.75 176 ILE A C 1
ATOM 1386 O O . ILE A 1 176 ? -12.887 -4.565 22.489 1.00 80.75 176 ILE A O 1
ATOM 1390 N N . ALA A 1 177 ? -12.926 -4.118 20.295 1.00 80.69 177 ALA A N 1
ATOM 1391 C CA . ALA A 1 177 ? -13.738 -2.910 20.407 1.00 80.69 177 ALA A CA 1
ATOM 1392 C C . ALA A 1 177 ? -15.106 -3.204 21.042 1.00 80.69 177 ALA A C 1
ATOM 1394 O O . ALA A 1 177 ? -15.511 -2.512 21.973 1.00 80.69 177 ALA A O 1
ATOM 1395 N N . GLY A 1 178 ? -15.790 -4.257 20.586 1.00 83.06 178 GLY A N 1
ATOM 1396 C CA . GLY A 1 178 ? -17.066 -4.693 21.151 1.00 83.06 178 GLY A CA 1
ATOM 1397 C C . GLY A 1 178 ? -16.953 -5.087 22.624 1.00 83.06 178 GLY A C 1
ATOM 1398 O O . GLY A 1 178 ? -17.790 -4.683 23.428 1.00 83.06 178 GLY A O 1
ATOM 1399 N N . LEU A 1 179 ? -15.887 -5.802 22.997 1.00 86.62 179 LEU A N 1
ATOM 1400 C CA . LEU A 1 179 ? -15.608 -6.177 24.383 1.00 86.62 179 LEU A CA 1
ATOM 1401 C C . LEU A 1 179 ? -15.372 -4.943 25.264 1.00 86.62 179 LEU A C 1
ATOM 1403 O O . LEU A 1 179 ? -15.947 -4.849 26.344 1.00 86.62 179 LEU A O 1
ATOM 1407 N N . LEU A 1 180 ? -14.561 -3.985 24.804 1.00 85.69 180 LEU A N 1
ATOM 1408 C CA . LEU A 1 180 ? -14.271 -2.751 25.540 1.00 85.69 180 LEU A CA 1
ATOM 1409 C C . LEU A 1 180 ? -15.517 -1.881 25.715 1.00 85.69 180 LEU A C 1
ATOM 1411 O O . LEU A 1 180 ? -15.742 -1.355 26.802 1.00 85.69 180 LEU A O 1
ATOM 1415 N N . ILE A 1 181 ? -16.350 -1.766 24.676 1.00 85.44 181 ILE A N 1
ATOM 1416 C CA . ILE A 1 181 ? -17.639 -1.069 24.766 1.00 85.44 181 ILE A CA 1
ATOM 1417 C C . ILE A 1 181 ? -18.549 -1.788 25.763 1.00 85.44 181 ILE A C 1
ATOM 1419 O O . ILE A 1 181 ? -19.128 -1.134 26.625 1.00 85.44 181 ILE A O 1
ATOM 1423 N N . GLY A 1 182 ? -18.647 -3.118 25.687 1.00 85.88 182 GLY A N 1
ATOM 1424 C CA . GLY A 1 182 ? -19.466 -3.920 26.596 1.00 85.88 182 GLY A CA 1
ATOM 1425 C C . GLY A 1 182 ? -19.031 -3.789 28.057 1.00 85.88 182 GLY A C 1
ATOM 1426 O O . GLY A 1 182 ? -19.866 -3.539 28.922 1.00 85.88 182 GLY A O 1
ATOM 1427 N N . LEU A 1 183 ? -17.727 -3.879 28.330 1.00 88.44 183 LEU A N 1
ATOM 1428 C CA . LEU A 1 183 ? -17.154 -3.670 29.664 1.00 88.44 183 LEU A CA 1
ATOM 1429 C C . LEU A 1 183 ? -17.361 -2.235 30.155 1.00 88.44 183 LEU A C 1
ATOM 1431 O O . LEU A 1 183 ? -17.719 -2.034 31.312 1.00 88.44 183 LEU A O 1
ATOM 1435 N N . GLY A 1 184 ? -17.181 -1.244 29.279 1.00 86.00 184 GLY A N 1
ATOM 1436 C CA . GLY A 1 184 ? -17.405 0.163 29.601 1.00 86.00 184 GLY A CA 1
ATOM 1437 C C . GLY A 1 184 ? -18.855 0.460 29.962 1.00 86.00 184 GLY A C 1
ATOM 1438 O O . GLY A 1 184 ? -19.115 1.076 30.992 1.00 86.00 184 GLY A O 1
ATOM 1439 N N . PHE A 1 185 ? -19.805 -0.029 29.160 1.00 86.38 185 PHE A N 1
ATOM 1440 C CA . PHE A 1 185 ? -21.232 0.093 29.456 1.00 86.38 185 PHE A CA 1
ATOM 1441 C C . PHE A 1 185 ? -21.620 -0.684 30.713 1.00 86.38 185 PHE A C 1
ATOM 1443 O O . PHE A 1 185 ? -22.333 -0.145 31.553 1.00 86.38 185 PHE A O 1
ATOM 1450 N N . GLY A 1 186 ? -21.125 -1.912 30.882 1.00 86.31 186 GLY A N 1
ATOM 1451 C CA . GLY A 1 186 ? -21.377 -2.716 32.078 1.00 86.31 186 GLY A CA 1
ATOM 1452 C C . GLY A 1 186 ? -20.889 -2.023 33.351 1.00 86.31 186 GLY A C 1
ATOM 1453 O O . GLY A 1 186 ? -21.644 -1.906 34.314 1.00 86.31 186 GLY A O 1
ATOM 1454 N N . GLY A 1 187 ? -19.667 -1.483 33.331 1.00 86.25 187 GLY A N 1
ATOM 1455 C CA . GLY A 1 187 ? -19.112 -0.700 34.435 1.00 86.25 187 GLY A CA 1
ATOM 1456 C C . GLY A 1 187 ? -19.889 0.592 34.693 1.00 86.25 187 GLY A C 1
ATOM 1457 O O . GLY A 1 187 ? -20.193 0.905 35.841 1.00 86.25 187 GLY A O 1
ATOM 1458 N N . ALA A 1 188 ? -20.277 1.310 33.637 1.00 85.69 188 ALA A N 1
ATOM 1459 C CA . ALA A 1 188 ? -21.067 2.531 33.751 1.00 85.69 188 ALA A CA 1
ATOM 1460 C C . ALA A 1 188 ? -22.451 2.279 34.374 1.00 85.69 188 ALA A C 1
ATOM 1462 O O . ALA A 1 188 ? -22.875 3.034 35.248 1.00 85.69 188 ALA A O 1
ATOM 1463 N N . VAL A 1 189 ? -23.129 1.192 33.988 1.00 85.88 189 VAL A N 1
ATOM 1464 C CA . VAL A 1 189 ? -24.402 0.766 34.592 1.00 85.88 189 VAL A CA 1
ATOM 1465 C C . VAL A 1 189 ? -24.214 0.430 36.071 1.00 85.88 189 VAL A C 1
ATOM 1467 O O . VAL A 1 189 ? -25.010 0.868 36.899 1.00 85.88 189 VAL A O 1
ATOM 1470 N N . LEU A 1 190 ? -23.143 -0.285 36.424 1.00 88.44 190 LEU A N 1
ATOM 1471 C CA . LEU A 1 190 ? -22.847 -0.660 37.809 1.00 88.44 190 LEU A CA 1
ATOM 1472 C C . LEU A 1 190 ? -22.604 0.569 38.702 1.00 88.44 190 LEU A C 1
ATOM 1474 O O . LEU A 1 190 ? -23.122 0.634 39.815 1.00 88.44 190 LEU A O 1
ATOM 1478 N N . VAL A 1 191 ? -21.880 1.571 38.189 1.00 85.62 191 VAL A N 1
ATOM 1479 C CA . VAL A 1 191 ? -21.675 2.868 38.859 1.00 85.62 191 VAL A CA 1
ATOM 1480 C C . VAL A 1 191 ? -22.988 3.645 38.987 1.00 85.62 191 VAL A C 1
ATOM 1482 O O . VAL A 1 191 ? -23.255 4.238 40.031 1.00 85.62 191 VAL A O 1
ATOM 1485 N N . GLY A 1 192 ? -23.831 3.629 37.953 1.00 84.94 192 GLY A N 1
ATOM 1486 C CA . GLY A 1 192 ? -25.148 4.267 37.988 1.00 84.94 192 GLY A CA 1
ATOM 1487 C C . GLY A 1 192 ? -26.069 3.671 39.049 1.00 84.94 192 GLY A C 1
ATOM 1488 O O . GLY A 1 192 ? -26.732 4.413 39.770 1.00 84.94 192 GLY A O 1
ATOM 1489 N N . LEU A 1 193 ? -26.073 2.341 39.185 1.00 87.50 193 LEU A N 1
ATOM 1490 C CA . LEU A 1 193 ? -26.850 1.634 40.205 1.00 87.50 193 LEU A CA 1
ATOM 1491 C C . LEU A 1 193 ? -26.322 1.892 41.622 1.00 87.50 193 LEU A C 1
ATOM 1493 O O . LEU A 1 193 ? -27.123 2.031 42.541 1.00 87.50 193 LEU A O 1
ATOM 1497 N N . SER A 1 194 ? -25.001 1.985 41.810 1.00 89.50 194 SER A N 1
ATOM 1498 C CA . SER A 1 194 ? -24.407 2.192 43.138 1.00 89.50 194 SER A CA 1
ATOM 1499 C C . SER A 1 194 ? -24.523 3.630 43.646 1.00 89.50 194 SER A C 1
ATOM 1501 O O . SER A 1 194 ? -24.669 3.848 44.845 1.00 89.50 194 SER A O 1
ATOM 1503 N N . THR A 1 195 ? -24.473 4.616 42.748 1.00 88.38 195 THR A N 1
ATOM 1504 C CA . THR A 1 195 ? -24.535 6.045 43.107 1.00 88.38 195 THR A CA 1
ATOM 1505 C C . THR A 1 195 ? -25.926 6.657 42.951 1.00 88.38 195 THR A C 1
ATOM 1507 O O . THR A 1 195 ? -26.146 7.782 43.392 1.00 88.38 195 THR A O 1
ATOM 1510 N N . GLY A 1 196 ? -26.859 5.965 42.286 1.00 88.12 196 GLY A N 1
ATOM 1511 C CA . GLY A 1 196 ? -28.173 6.501 41.913 1.00 88.12 196 GLY A CA 1
ATOM 1512 C C . GLY A 1 196 ? -28.119 7.612 40.853 1.00 88.12 196 GLY A C 1
ATOM 1513 O O . GLY A 1 196 ? -29.156 8.150 40.468 1.00 88.12 196 GLY A O 1
ATOM 1514 N N . ASN A 1 197 ? -26.928 7.968 40.358 1.00 87.81 197 ASN A N 1
ATOM 1515 C CA . ASN A 1 197 ? -26.737 9.060 39.413 1.00 87.81 197 ASN A CA 1
ATOM 1516 C C . ASN A 1 197 ? -26.708 8.538 37.970 1.00 87.81 197 ASN A C 1
ATOM 1518 O O . ASN A 1 197 ? -25.663 8.181 37.421 1.00 87.81 197 ASN A O 1
ATOM 1522 N N . GLN A 1 198 ? -27.879 8.534 37.337 1.00 85.62 198 GLN A N 1
ATOM 1523 C CA . GLN A 1 198 ? -28.045 8.081 35.955 1.00 85.62 198 GLN A CA 1
ATOM 1524 C C . GLN A 1 198 ? -27.251 8.933 34.950 1.00 85.62 198 GLN A C 1
ATOM 1526 O O . GLN A 1 198 ? -26.756 8.402 33.957 1.00 85.62 198 GLN A O 1
ATOM 1531 N N . VAL A 1 199 ? -27.066 10.232 35.219 1.00 86.69 199 VAL A N 1
ATOM 1532 C CA . VAL A 1 199 ? -26.309 11.135 34.335 1.00 86.69 199 VAL A CA 1
ATOM 1533 C C . VAL A 1 199 ? -24.840 10.714 34.267 1.00 86.69 199 VAL A C 1
ATOM 1535 O O . VAL A 1 199 ? -24.270 10.646 33.180 1.00 86.69 199 VAL A O 1
ATOM 1538 N N . LEU A 1 200 ? -24.240 10.359 35.408 1.00 83.69 200 LEU A N 1
ATOM 1539 C CA . LEU A 1 200 ? -22.850 9.899 35.469 1.00 83.69 200 LEU A CA 1
ATOM 1540 C C . LEU A 1 200 ? -22.641 8.602 34.670 1.00 83.69 200 LEU A C 1
ATOM 1542 O O . LEU A 1 200 ? -21.669 8.487 33.922 1.00 83.69 200 LEU A O 1
ATOM 1546 N N . ALA A 1 201 ? -23.575 7.653 34.776 1.00 83.88 201 ALA A N 1
ATOM 1547 C CA . ALA A 1 201 ? -23.539 6.410 34.007 1.00 83.88 201 ALA A CA 1
ATOM 1548 C C . ALA A 1 201 ? -23.610 6.665 32.493 1.00 83.88 201 ALA A C 1
ATOM 1550 O O . ALA A 1 201 ? -22.825 6.103 31.729 1.00 83.88 201 ALA A O 1
ATOM 1551 N N . PHE A 1 202 ? -24.497 7.559 32.047 1.00 86.00 202 PHE A N 1
ATOM 1552 C CA . PHE A 1 202 ? -24.593 7.917 30.631 1.00 86.00 202 PHE A CA 1
ATOM 1553 C C . PHE A 1 202 ? -23.310 8.560 30.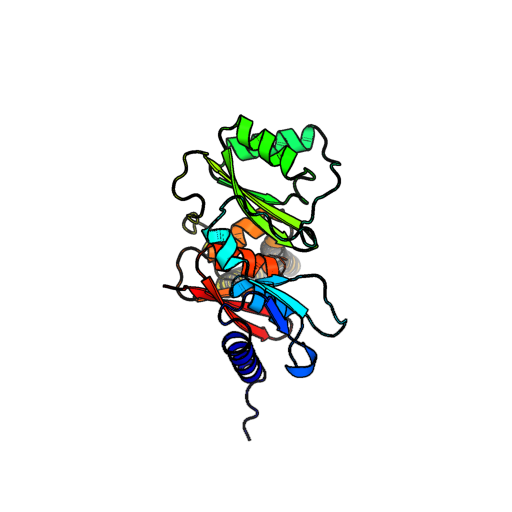099 1.00 86.00 202 PHE A C 1
ATOM 1555 O O . PHE A 1 202 ? -22.833 8.171 29.032 1.00 86.00 202 PHE A O 1
ATOM 1562 N N . VAL A 1 203 ? -22.721 9.500 30.844 1.00 89.12 203 VAL A N 1
ATOM 1563 C CA . VAL A 1 203 ? -21.476 10.173 30.439 1.00 89.12 203 VAL A CA 1
ATOM 1564 C C . VAL A 1 203 ? -20.322 9.175 30.322 1.00 89.12 203 VAL A C 1
ATOM 1566 O O . VAL A 1 203 ? -19.581 9.216 29.341 1.00 89.12 203 VAL A O 1
ATOM 1569 N N . LEU A 1 204 ? -20.190 8.244 31.271 1.00 86.44 204 LEU A N 1
ATOM 1570 C CA . LEU A 1 204 ? -19.145 7.217 31.235 1.00 86.44 204 LEU A CA 1
ATOM 1571 C C . LEU A 1 204 ? -19.334 6.238 30.071 1.00 86.44 204 LEU A C 1
ATOM 1573 O O . LEU A 1 204 ? -18.386 5.991 29.324 1.00 86.44 204 LEU A O 1
ATOM 1577 N N . GLY A 1 205 ? -20.552 5.725 29.872 1.00 84.69 205 GLY A N 1
ATOM 1578 C CA . GLY A 1 205 ? -20.851 4.811 28.767 1.00 84.69 205 GLY A CA 1
ATOM 1579 C C . GLY A 1 205 ? -20.590 5.454 27.402 1.00 84.69 205 GLY A C 1
ATOM 1580 O O . GLY A 1 205 ? -19.919 4.869 26.548 1.00 84.69 205 GLY A O 1
ATOM 1581 N N . PHE A 1 206 ? -21.043 6.698 27.218 1.00 87.00 206 PHE A N 1
ATOM 1582 C CA . PHE A 1 206 ? -20.817 7.443 25.980 1.00 87.00 206 PHE A CA 1
ATOM 1583 C C . PHE A 1 206 ? -19.339 7.800 25.779 1.00 87.00 206 PHE A C 1
ATOM 1585 O O . PHE A 1 206 ? -18.830 7.699 24.664 1.00 87.00 206 PHE A O 1
ATOM 1592 N N . GLY A 1 207 ? -18.627 8.155 26.852 1.00 88.31 207 GLY A N 1
ATOM 1593 C CA . GLY A 1 207 ? -17.190 8.421 26.820 1.00 88.31 207 GLY A CA 1
ATOM 1594 C C . GLY A 1 207 ? -16.388 7.215 26.333 1.00 88.31 207 GLY A C 1
ATOM 1595 O O . GLY A 1 207 ? -15.566 7.352 25.426 1.00 88.31 207 GLY A O 1
ATOM 1596 N N . VAL A 1 208 ? -16.672 6.016 26.856 1.00 86.38 208 VAL A N 1
ATOM 1597 C CA . VAL A 1 208 ? -16.011 4.784 26.391 1.00 86.38 208 VAL A CA 1
ATOM 1598 C C . VAL A 1 208 ? -16.339 4.505 24.925 1.00 86.38 208 VAL A C 1
ATOM 1600 O O . VAL A 1 208 ? -15.433 4.225 24.139 1.00 86.38 208 VAL A O 1
ATOM 1603 N N . ALA A 1 209 ? -17.607 4.633 24.526 1.00 83.12 209 ALA A N 1
ATOM 1604 C CA . ALA A 1 209 ? -18.002 4.444 23.133 1.00 83.12 209 ALA A CA 1
ATOM 1605 C C . ALA A 1 209 ? -17.269 5.414 22.189 1.00 83.12 209 ALA A C 1
ATOM 1607 O O . ALA A 1 209 ? -16.730 4.988 21.167 1.00 83.12 209 ALA A O 1
ATOM 1608 N N . ALA A 1 210 ? -17.184 6.697 22.549 1.00 85.00 210 ALA A N 1
ATOM 1609 C CA . ALA A 1 210 ? -16.492 7.713 21.761 1.00 85.00 210 ALA A CA 1
ATOM 1610 C C . ALA A 1 210 ? -14.989 7.419 21.624 1.00 85.00 210 ALA A C 1
ATOM 1612 O O . ALA A 1 210 ? -14.445 7.531 20.524 1.00 85.00 210 ALA A O 1
ATOM 1613 N N . ILE A 1 211 ? -14.326 6.983 22.703 1.00 84.12 211 ILE A N 1
ATOM 1614 C CA . ILE A 1 211 ? -12.907 6.595 22.677 1.00 84.12 211 ILE A CA 1
ATOM 1615 C C . ILE A 1 211 ? -12.690 5.411 21.733 1.00 84.12 211 ILE A C 1
ATOM 1617 O O . ILE A 1 211 ? -11.782 5.448 20.903 1.00 84.12 211 ILE A O 1
ATOM 1621 N N . VAL A 1 212 ? -13.534 4.379 21.812 1.00 80.00 212 VAL A N 1
ATOM 1622 C CA . VAL A 1 212 ? -13.402 3.187 20.962 1.00 80.00 212 VAL A CA 1
ATOM 1623 C C . VAL A 1 212 ? -13.652 3.527 19.491 1.00 80.00 212 VAL A C 1
ATOM 1625 O O . VAL A 1 212 ? -12.862 3.139 18.629 1.00 80.00 212 VAL A O 1
ATOM 1628 N N . VAL A 1 213 ? -14.693 4.308 19.185 1.00 79.69 213 VAL A N 1
ATOM 1629 C CA . VAL A 1 213 ? -14.972 4.774 17.815 1.00 79.69 213 VAL A CA 1
ATOM 1630 C C . VAL A 1 213 ? -13.824 5.636 17.279 1.00 79.69 213 VAL A C 1
ATOM 1632 O O . VAL A 1 213 ? -13.402 5.465 16.128 1.00 79.69 213 VAL A O 1
ATOM 1635 N N . GLY A 1 214 ? -13.274 6.523 18.112 1.00 78.69 214 GLY A N 1
ATOM 1636 C CA . GLY A 1 214 ? -12.098 7.327 17.789 1.00 78.69 214 GLY A CA 1
ATOM 1637 C C . GLY A 1 214 ? -10.869 6.466 17.492 1.00 78.69 214 GLY A C 1
ATOM 1638 O O . GLY A 1 214 ? -10.205 6.678 16.479 1.00 78.69 214 GLY A O 1
ATOM 1639 N N . ALA A 1 215 ? -10.608 5.442 18.308 1.00 73.56 215 ALA A N 1
ATOM 1640 C CA . ALA A 1 215 ? -9.487 4.522 18.131 1.00 73.56 215 ALA A CA 1
ATOM 1641 C C . ALA A 1 215 ? -9.592 3.705 16.831 1.00 73.56 215 ALA A C 1
ATOM 1643 O O . ALA A 1 215 ? -8.609 3.578 16.105 1.00 73.56 215 ALA A O 1
ATOM 1644 N N . VAL A 1 216 ? -10.786 3.206 16.487 1.00 70.50 216 VAL A N 1
ATOM 1645 C CA . VAL A 1 216 ? -11.033 2.505 15.210 1.00 70.50 216 VAL A CA 1
ATOM 1646 C C . VAL A 1 216 ? -10.792 3.442 14.020 1.00 70.50 216 VAL A C 1
ATOM 1648 O O . VAL A 1 216 ? -10.196 3.050 13.014 1.00 70.50 216 VAL A O 1
ATOM 1651 N N . SER A 1 217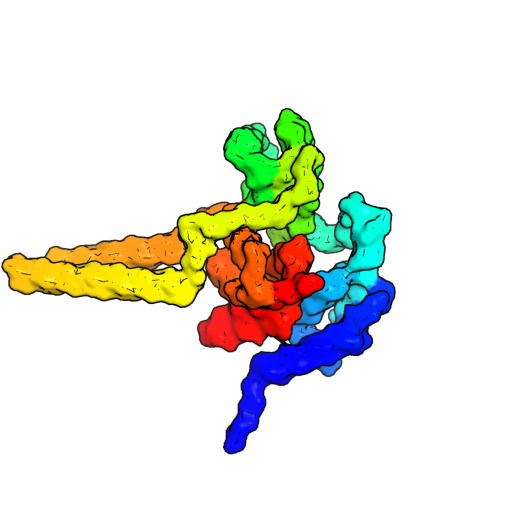 ? -11.210 4.702 14.148 1.00 72.56 217 SER A N 1
ATOM 1652 C CA . SER A 1 217 ? -11.074 5.715 13.096 1.00 72.56 217 SER A CA 1
ATOM 1653 C C . SER A 1 217 ? -9.648 6.258 12.955 1.00 72.56 217 SER A C 1
ATOM 1655 O O . SER A 1 217 ? -9.308 6.806 11.906 1.00 72.56 217 SER A O 1
ATOM 1657 N N . LEU A 1 218 ? -8.795 6.080 13.970 1.00 73.50 218 LEU A N 1
ATOM 1658 C CA . LEU A 1 218 ? -7.431 6.613 14.012 1.00 73.50 218 LEU A CA 1
ATOM 1659 C C . LEU A 1 218 ? -6.567 6.102 12.854 1.00 73.50 218 LEU A C 1
ATOM 1661 O O . LEU A 1 218 ? -5.737 6.843 12.334 1.00 73.50 218 LEU A O 1
ATOM 1665 N N . THR A 1 219 ? -6.808 4.873 12.389 1.00 67.94 219 THR A N 1
ATOM 1666 C CA . THR A 1 219 ? -6.113 4.295 11.225 1.00 67.94 219 THR A CA 1
ATOM 1667 C C . THR A 1 219 ? -6.272 5.145 9.965 1.00 67.94 219 THR A C 1
ATOM 1669 O O . THR A 1 219 ? -5.328 5.261 9.189 1.00 67.94 219 THR A O 1
ATOM 1672 N N . ARG A 1 220 ? -7.418 5.820 9.794 1.00 70.62 220 ARG A N 1
ATOM 1673 C CA . ARG A 1 220 ? -7.680 6.729 8.666 1.00 70.62 220 ARG A CA 1
ATOM 1674 C C . ARG A 1 220 ? -7.003 8.087 8.807 1.00 70.62 220 ARG A C 1
ATOM 1676 O O . ARG A 1 220 ? -6.808 8.764 7.805 1.00 70.62 220 ARG A O 1
ATOM 1683 N N . LEU A 1 221 ? -6.655 8.477 10.030 1.00 78.50 221 LEU A N 1
ATOM 1684 C CA . LEU A 1 221 ? -5.924 9.713 10.315 1.00 78.50 221 LEU A CA 1
ATOM 1685 C C . LEU A 1 221 ? -4.412 9.545 10.119 1.00 78.50 221 LEU A C 1
ATOM 1687 O O . LEU A 1 221 ? -3.680 10.535 10.087 1.00 78.50 221 LEU A O 1
ATOM 1691 N N . LEU A 1 222 ? -3.933 8.305 9.980 1.00 80.81 222 LEU A N 1
ATOM 1692 C CA . LEU A 1 222 ? -2.533 8.040 9.688 1.00 80.81 222 LEU A CA 1
ATOM 1693 C C . LEU A 1 222 ? -2.173 8.518 8.271 1.00 80.81 222 LEU A C 1
ATOM 1695 O O . LEU A 1 222 ? -2.966 8.346 7.339 1.00 80.81 222 LEU A O 1
ATOM 1699 N N . PRO A 1 223 ? -0.954 9.057 8.072 1.00 82.56 223 PRO A N 1
ATOM 1700 C CA . PRO A 1 223 ? -0.444 9.367 6.742 1.00 82.56 223 PRO A CA 1
ATOM 1701 C C . PRO A 1 223 ? -0.554 8.156 5.811 1.00 82.56 223 PRO A C 1
ATOM 1703 O O . PRO A 1 223 ? -0.390 7.009 6.244 1.00 82.56 223 PRO A O 1
ATOM 1706 N N . ARG A 1 224 ? -0.798 8.392 4.519 1.00 81.44 224 ARG A N 1
ATOM 1707 C CA . ARG A 1 224 ? -0.929 7.330 3.512 1.00 81.44 224 ARG A CA 1
ATOM 1708 C C . ARG A 1 224 ? 0.307 6.432 3.482 1.00 81.44 224 ARG A C 1
ATOM 1710 O O . ARG A 1 224 ? 0.162 5.221 3.453 1.00 81.44 224 ARG A O 1
ATOM 1717 N N . SER A 1 225 ? 1.501 6.996 3.638 1.00 82.31 225 SER A N 1
ATOM 1718 C CA . SER A 1 225 ? 2.751 6.237 3.781 1.00 82.31 225 SER A CA 1
ATOM 1719 C C . SER A 1 225 ? 2.748 5.237 4.948 1.00 82.31 225 SER A C 1
ATOM 1721 O O . SER A 1 225 ? 3.227 4.114 4.794 1.00 82.31 225 SER A O 1
ATOM 1723 N N . THR A 1 226 ? 2.174 5.600 6.098 1.00 82.69 226 THR A N 1
ATOM 1724 C CA . THR A 1 226 ? 2.026 4.697 7.250 1.00 82.69 226 THR A CA 1
ATOM 1725 C C . THR A 1 226 ? 0.951 3.646 6.989 1.00 82.69 226 THR A C 1
ATOM 1727 O O . THR A 1 226 ? 1.162 2.476 7.296 1.00 82.69 226 THR A O 1
ATOM 1730 N N . ARG A 1 227 ? -0.177 4.031 6.378 1.00 84.50 227 ARG A N 1
ATOM 1731 C CA . ARG A 1 227 ? -1.244 3.091 5.994 1.00 84.50 227 ARG A CA 1
ATOM 1732 C C . ARG A 1 227 ? -0.740 2.046 4.998 1.00 84.50 227 ARG A C 1
ATOM 1734 O O . ARG A 1 227 ? -0.996 0.863 5.194 1.00 84.50 227 ARG A O 1
ATOM 1741 N N . THR A 1 228 ? 0.048 2.451 4.003 1.00 83.19 228 THR A N 1
ATOM 1742 C CA . THR A 1 228 ? 0.686 1.534 3.051 1.00 83.19 228 THR A CA 1
ATOM 1743 C C . THR A 1 228 ? 1.691 0.617 3.744 1.00 83.19 228 THR A C 1
ATOM 1745 O O . THR A 1 228 ? 1.676 -0.583 3.500 1.00 83.19 228 THR A O 1
ATOM 1748 N N . ALA A 1 229 ? 2.513 1.129 4.665 1.00 83.19 229 ALA A N 1
ATOM 1749 C CA . ALA A 1 229 ? 3.425 0.285 5.441 1.00 83.19 229 ALA A CA 1
ATOM 1750 C C . ALA A 1 229 ? 2.674 -0.764 6.288 1.00 83.19 229 ALA A C 1
ATOM 1752 O O . ALA A 1 229 ? 3.066 -1.931 6.313 1.00 83.19 229 ALA A O 1
ATOM 1753 N N . LEU A 1 230 ? 1.567 -0.373 6.932 1.00 83.38 230 LEU A N 1
ATOM 1754 C CA . LEU A 1 230 ? 0.696 -1.290 7.673 1.00 83.38 230 LEU A CA 1
ATOM 1755 C C . LEU A 1 230 ? 0.065 -2.335 6.750 1.00 83.38 230 LEU A C 1
ATOM 1757 O O . LEU A 1 230 ? 0.118 -3.520 7.061 1.00 83.38 230 LEU A O 1
ATOM 1761 N N . MET A 1 231 ? -0.468 -1.923 5.598 1.00 87.25 231 MET A N 1
ATOM 1762 C CA . MET A 1 231 ? -1.003 -2.835 4.585 1.00 87.25 231 MET A CA 1
ATOM 1763 C C . MET A 1 231 ? 0.053 -3.860 4.156 1.00 87.25 231 MET A C 1
ATOM 1765 O O . MET A 1 231 ? -0.217 -5.055 4.123 1.00 87.25 231 MET A O 1
ATOM 1769 N N . ILE A 1 232 ? 1.275 -3.405 3.882 1.00 86.25 232 ILE A N 1
ATOM 1770 C CA . ILE A 1 232 ? 2.372 -4.256 3.416 1.00 86.25 232 ILE A CA 1
ATOM 1771 C C . ILE A 1 232 ? 2.814 -5.254 4.485 1.00 86.25 232 ILE A C 1
ATOM 1773 O O . ILE A 1 232 ? 3.143 -6.395 4.163 1.00 86.25 232 ILE A O 1
ATOM 1777 N N . SER A 1 233 ? 2.725 -4.877 5.763 1.00 83.38 233 SER A N 1
ATOM 1778 C CA . SER A 1 233 ? 2.973 -5.802 6.872 1.00 83.38 233 SER A CA 1
ATOM 1779 C C . SER A 1 233 ? 2.047 -7.026 6.860 1.00 83.38 233 SER A C 1
ATOM 1781 O O . SER A 1 233 ? 2.359 -8.040 7.489 1.00 83.38 233 SER A O 1
ATOM 1783 N N . HIS A 1 234 ? 0.936 -6.990 6.109 1.00 83.56 234 HIS A N 1
ATOM 1784 C CA . HIS A 1 234 ? 0.087 -8.162 5.952 1.00 83.56 234 HIS A CA 1
ATOM 1785 C C . HIS A 1 234 ? 0.705 -9.270 5.099 1.00 83.56 234 HIS A C 1
ATOM 1787 O O . HIS A 1 234 ? 0.406 -10.435 5.354 1.00 83.56 234 HIS A O 1
ATOM 1793 N N . PHE A 1 235 ? 1.625 -8.946 4.191 1.00 84.00 235 PHE A N 1
ATOM 1794 C CA . PHE A 1 235 ? 2.315 -9.899 3.315 1.00 84.00 235 PHE A CA 1
ATOM 1795 C C . PHE A 1 235 ? 3.562 -10.524 3.968 1.00 84.00 235 PHE A C 1
ATOM 1797 O O . PHE A 1 235 ? 4.547 -10.837 3.305 1.00 84.00 235 PHE A O 1
ATOM 1804 N N . SER A 1 236 ? 3.547 -10.712 5.290 1.00 79.31 236 SER A N 1
ATOM 1805 C CA . SER A 1 236 ? 4.702 -11.168 6.078 1.00 79.31 236 SER A CA 1
ATOM 1806 C C . SER A 1 236 ? 4.944 -12.685 6.062 1.00 79.31 236 SER A C 1
ATOM 1808 O O . SER A 1 236 ? 5.694 -13.184 6.900 1.00 79.31 236 SER A O 1
ATOM 1810 N N . GLY A 1 237 ? 4.308 -13.435 5.157 1.00 79.12 237 GLY A N 1
ATOM 1811 C CA . GLY A 1 237 ? 4.545 -14.872 4.975 1.00 79.12 237 GLY A CA 1
ATOM 1812 C C . GLY A 1 237 ? 3.332 -15.788 5.159 1.00 79.12 237 GLY A C 1
ATOM 1813 O O . GLY A 1 237 ? 3.466 -16.982 4.880 1.00 79.12 237 GLY A O 1
ATOM 1814 N N . ASP A 1 238 ? 2.169 -15.257 5.557 1.00 83.38 238 ASP A N 1
ATOM 1815 C CA . ASP A 1 238 ? 0.901 -16.003 5.636 1.00 83.38 238 ASP A CA 1
ATOM 1816 C C . ASP A 1 238 ? 0.562 -16.655 4.282 1.00 83.38 238 ASP A C 1
ATOM 1818 O O . ASP A 1 238 ? 0.883 -16.106 3.230 1.00 83.38 238 ASP A O 1
ATOM 1822 N N . THR A 1 239 ? -0.087 -17.826 4.274 1.00 85.69 239 THR A N 1
ATOM 1823 C CA . THR A 1 239 ? -0.423 -18.523 3.008 1.00 85.69 239 THR A CA 1
ATOM 1824 C C . THR A 1 239 ? -1.524 -17.799 2.234 1.00 85.69 239 THR A C 1
ATOM 1826 O O . THR A 1 239 ? -1.497 -17.761 1.004 1.00 85.69 239 THR A O 1
ATOM 1829 N N . VAL A 1 240 ? -2.483 -17.219 2.957 1.00 87.00 240 VAL A N 1
ATOM 1830 C CA . VAL A 1 240 ? -3.601 -16.445 2.414 1.00 87.00 240 VAL A CA 1
ATOM 1831 C C . VAL A 1 240 ? -3.708 -15.151 3.209 1.00 87.00 240 VAL A C 1
ATOM 1833 O O . VAL A 1 240 ? -3.651 -15.175 4.436 1.00 87.00 240 VAL A O 1
ATOM 1836 N N . VAL A 1 241 ? -3.857 -14.033 2.507 1.00 86.12 241 VAL A N 1
ATOM 1837 C CA . VAL A 1 241 ? -3.982 -12.697 3.089 1.00 86.12 241 VAL A CA 1
ATOM 1838 C C . VAL A 1 241 ? -5.295 -12.087 2.619 1.00 86.12 241 VAL A C 1
ATOM 1840 O O . VAL A 1 241 ? -5.545 -11.988 1.419 1.00 86.12 241 VAL A O 1
ATOM 1843 N N . GLU A 1 242 ? -6.127 -11.670 3.568 1.00 87.88 242 GLU A N 1
ATOM 1844 C CA . GLU A 1 242 ? -7.362 -10.935 3.299 1.00 87.88 242 GLU A CA 1
ATOM 1845 C C . GLU A 1 242 ? -7.171 -9.465 3.689 1.00 87.88 242 GLU A C 1
ATOM 1847 O O . GLU A 1 242 ? -6.850 -9.156 4.838 1.00 87.88 242 GLU A O 1
ATOM 1852 N N . LEU A 1 243 ? -7.361 -8.555 2.734 1.00 85.25 243 LEU A N 1
ATOM 1853 C CA . LEU A 1 243 ? -7.227 -7.114 2.940 1.00 85.25 243 LEU A CA 1
ATOM 1854 C C . LEU A 1 243 ? -8.573 -6.419 2.762 1.00 85.25 243 LEU A C 1
ATOM 1856 O O . LEU A 1 243 ? -9.138 -6.432 1.670 1.00 85.25 243 LEU A O 1
ATOM 1860 N N . ASP A 1 244 ? -9.065 -5.767 3.817 1.00 82.69 244 ASP A N 1
ATOM 1861 C CA . ASP A 1 244 ? -10.187 -4.832 3.706 1.00 82.69 244 ASP A CA 1
ATOM 1862 C C . ASP A 1 244 ? -9.675 -3.462 3.255 1.00 82.69 244 ASP A C 1
ATOM 1864 O O . ASP A 1 244 ? -8.932 -2.772 3.961 1.00 82.69 244 ASP A O 1
ATOM 1868 N N . ARG A 1 245 ? -10.114 -3.043 2.068 1.00 79.25 245 ARG A N 1
ATOM 1869 C CA . ARG A 1 245 ? -9.709 -1.776 1.456 1.00 79.25 245 ARG A CA 1
ATOM 1870 C C . ARG A 1 245 ? -10.039 -0.558 2.320 1.00 79.25 245 ARG A C 1
ATOM 1872 O O . ARG A 1 245 ? -9.312 0.432 2.293 1.00 79.25 245 ARG A O 1
ATOM 1879 N N . ARG A 1 246 ? -11.131 -0.603 3.086 1.00 77.00 246 ARG A N 1
ATOM 1880 C CA . ARG A 1 246 ? -11.650 0.553 3.842 1.00 77.00 246 ARG A CA 1
ATOM 1881 C C . ARG A 1 246 ? -10.766 0.978 5.008 1.00 77.00 246 ARG A C 1
ATOM 1883 O O . ARG A 1 246 ? -10.960 2.078 5.533 1.00 77.00 246 ARG A O 1
ATOM 1890 N N . LEU A 1 247 ? -9.867 0.099 5.440 1.00 74.94 247 LEU A N 1
ATOM 1891 C CA . LEU A 1 247 ? -8.944 0.362 6.539 1.00 74.94 247 LEU A CA 1
ATOM 1892 C C . LEU A 1 247 ? -7.744 1.171 6.071 1.00 74.94 247 LEU A C 1
ATOM 1894 O O . LEU A 1 247 ? -7.339 2.118 6.741 1.00 74.94 247 LEU A O 1
ATOM 1898 N N . TYR A 1 248 ? -7.208 0.820 4.905 1.00 78.06 248 TYR A N 1
ATOM 1899 C CA . TYR A 1 248 ? -5.988 1.432 4.392 1.00 78.06 248 TYR A CA 1
ATOM 1900 C C . TYR A 1 248 ? -6.274 2.590 3.440 1.00 78.06 248 TYR A C 1
ATOM 1902 O O . TYR A 1 248 ? -5.430 3.476 3.343 1.00 78.06 248 TYR A O 1
ATOM 1910 N N . ASP A 1 249 ? -7.455 2.617 2.796 1.00 81.12 249 ASP A N 1
ATOM 1911 C CA . ASP A 1 249 ? -7.830 3.637 1.796 1.00 81.12 249 ASP A CA 1
ATOM 1912 C C . ASP A 1 249 ? -6.766 3.737 0.684 1.00 81.12 249 ASP A C 1
ATOM 1914 O O . ASP A 1 249 ? -6.334 4.805 0.253 1.00 81.12 249 ASP A O 1
ATOM 1918 N N . VAL A 1 250 ? -6.288 2.560 0.281 1.00 79.56 250 VAL A N 1
ATOM 1919 C CA . VAL A 1 250 ? -5.302 2.340 -0.776 1.00 79.56 250 VAL A CA 1
ATOM 1920 C C . VAL A 1 250 ? -6.035 1.740 -1.977 1.00 79.56 250 VAL A C 1
ATOM 1922 O O . VAL A 1 250 ? -7.001 0.988 -1.807 1.00 79.56 250 VAL A O 1
ATOM 1925 N N . SER A 1 251 ? -5.622 2.092 -3.196 1.00 83.31 251 SER A N 1
ATOM 1926 C CA . SER A 1 251 ? -6.239 1.552 -4.409 1.00 83.31 251 SER A CA 1
ATOM 1927 C C . SER A 1 251 ? -6.029 0.042 -4.524 1.00 83.31 251 SER A C 1
ATOM 1929 O O . SER A 1 251 ? -5.046 -0.514 -4.031 1.00 83.31 251 SER A O 1
ATOM 1931 N N . ASN A 1 252 ? -6.943 -0.634 -5.226 1.00 80.19 252 ASN A N 1
ATOM 1932 C CA . ASN A 1 252 ? -6.801 -2.064 -5.507 1.00 80.19 252 ASN A CA 1
ATOM 1933 C C . ASN A 1 252 ? -5.477 -2.344 -6.231 1.00 80.19 252 ASN A C 1
ATOM 1935 O O . ASN A 1 252 ? -4.801 -3.321 -5.917 1.00 80.19 252 ASN A O 1
ATOM 1939 N N . LEU A 1 253 ? -5.097 -1.452 -7.152 1.00 78.31 253 LEU A N 1
ATOM 1940 C CA . LEU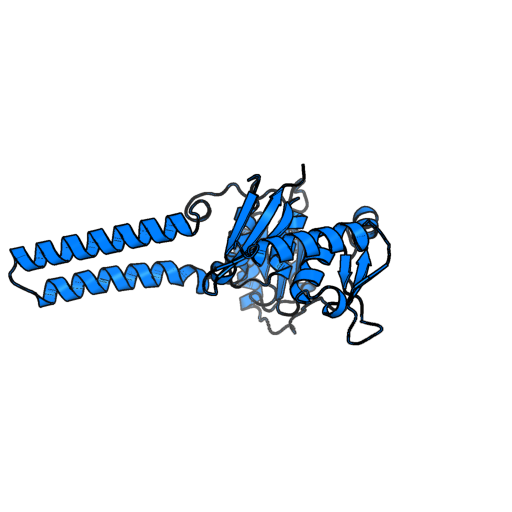 A 1 253 ? -3.860 -1.559 -7.906 1.00 78.31 253 LEU A CA 1
ATOM 1941 C C . LEU A 1 253 ? -2.655 -1.570 -6.964 1.00 78.31 253 LEU A C 1
ATOM 1943 O O . LEU A 1 253 ? -1.908 -2.535 -7.003 1.00 78.31 253 LEU A O 1
ATOM 1947 N N . LEU A 1 254 ? -2.515 -0.590 -6.062 1.00 81.75 254 LEU A N 1
ATOM 1948 C CA . LEU A 1 254 ? -1.432 -0.541 -5.064 1.00 81.75 254 LEU A CA 1
ATOM 1949 C C . LEU A 1 254 ? -1.429 -1.735 -4.093 1.00 81.75 254 LEU A C 1
ATOM 1951 O O . LEU A 1 254 ? -0.362 -2.133 -3.622 1.00 81.75 254 LEU A O 1
ATOM 1955 N N . CYS A 1 255 ? -2.589 -2.320 -3.788 1.00 84.50 255 CYS A N 1
ATOM 1956 C CA . CYS A 1 255 ? -2.659 -3.561 -3.013 1.00 84.50 255 CYS A CA 1
ATOM 1957 C C . CYS A 1 255 ? -2.072 -4.741 -3.795 1.00 84.50 255 CYS A C 1
ATOM 1959 O O . CYS A 1 255 ? -1.277 -5.495 -3.237 1.00 84.50 255 CYS A O 1
ATOM 1961 N N . ALA A 1 256 ? -2.442 -4.893 -5.072 1.00 79.31 256 ALA A N 1
ATOM 1962 C CA . ALA A 1 256 ? -1.859 -5.920 -5.927 1.00 79.31 256 ALA A CA 1
ATOM 1963 C C . ALA A 1 256 ? -0.364 -5.662 -6.110 1.00 79.31 256 ALA A C 1
ATOM 1965 O O . ALA A 1 256 ? 0.407 -6.523 -5.705 1.00 79.31 256 ALA A O 1
ATOM 1966 N N . GLN A 1 257 ? 0.025 -4.462 -6.573 1.00 79.44 257 GLN A N 1
ATOM 1967 C CA . GLN A 1 257 ? 1.185 -3.700 -6.091 1.00 79.44 257 GLN A CA 1
ATOM 1968 C C . GLN A 1 257 ? 2.162 -4.432 -5.173 1.00 79.44 257 GLN A C 1
ATOM 1970 O O . GLN A 1 257 ? 3.147 -5.082 -5.530 1.00 79.44 257 GLN A O 1
ATOM 1975 N N . ALA A 1 258 ? 1.836 -4.255 -3.904 1.00 83.88 258 ALA A N 1
ATOM 1976 C CA . ALA A 1 258 ? 2.533 -4.837 -2.789 1.00 83.88 258 ALA A CA 1
ATOM 1977 C C . ALA A 1 258 ? 2.477 -6.370 -2.786 1.00 83.88 258 ALA A C 1
ATOM 1979 O O . ALA A 1 258 ? 3.486 -7.007 -2.500 1.00 83.88 258 ALA A O 1
ATOM 1980 N N . ALA A 1 259 ? 1.325 -6.969 -3.091 1.00 84.69 259 ALA A N 1
ATOM 1981 C CA . ALA A 1 259 ? 1.154 -8.416 -3.078 1.00 84.69 259 ALA A CA 1
ATOM 1982 C C . ALA A 1 259 ? 2.166 -9.120 -3.998 1.00 84.69 259 ALA A C 1
ATOM 1984 O O . ALA A 1 259 ? 2.939 -9.949 -3.514 1.00 84.69 259 ALA A O 1
ATOM 1985 N N . THR A 1 260 ? 2.236 -8.759 -5.283 1.00 79.50 260 THR A N 1
ATOM 1986 C CA . THR A 1 260 ? 3.173 -9.405 -6.222 1.00 79.50 260 THR A CA 1
ATOM 1987 C C . THR A 1 260 ? 4.619 -9.112 -5.849 1.00 79.50 260 THR A C 1
ATOM 1989 O O . THR A 1 260 ? 5.449 -10.018 -5.923 1.00 79.50 260 THR A O 1
ATOM 1992 N N . LEU A 1 261 ? 4.922 -7.904 -5.355 1.00 80.56 261 LEU A N 1
ATOM 1993 C CA . LEU A 1 261 ? 6.259 -7.576 -4.847 1.00 80.56 261 LEU A CA 1
ATOM 1994 C C . LEU A 1 261 ? 6.703 -8.527 -3.718 1.00 80.56 261 LEU A C 1
ATOM 1996 O O . LEU A 1 261 ? 7.886 -8.830 -3.594 1.00 80.56 261 LEU A O 1
ATOM 2000 N N . HIS A 1 262 ? 5.760 -9.034 -2.921 1.00 81.12 262 HIS A N 1
ATOM 2001 C CA . HIS A 1 262 ? 6.008 -9.992 -1.840 1.00 81.12 262 HIS A CA 1
ATOM 2002 C C . HIS A 1 262 ? 5.731 -11.458 -2.221 1.00 81.12 262 HIS A C 1
ATOM 2004 O O . HIS A 1 262 ? 5.688 -12.322 -1.343 1.00 81.12 262 HIS A O 1
ATOM 2010 N N . GLY A 1 263 ? 5.555 -11.766 -3.510 1.00 80.69 263 GLY A N 1
ATOM 2011 C CA . GLY A 1 263 ? 5.320 -13.133 -3.987 1.00 80.69 263 GLY A CA 1
ATOM 2012 C C . GLY A 1 263 ? 3.905 -13.653 -3.717 1.00 80.69 263 GLY A C 1
ATOM 2013 O O . GLY A 1 263 ? 3.697 -14.856 -3.575 1.00 80.69 263 GLY A O 1
ATOM 2014 N N . TYR A 1 264 ? 2.919 -12.766 -3.620 1.00 84.88 264 TYR A N 1
ATOM 2015 C CA . TYR A 1 264 ? 1.507 -13.116 -3.511 1.00 84.88 264 TYR A CA 1
ATOM 2016 C C . TYR A 1 264 ? 0.785 -12.882 -4.834 1.00 84.88 264 TYR A C 1
ATOM 2018 O O . TYR A 1 264 ? 1.025 -11.896 -5.521 1.00 84.88 264 TYR A O 1
ATOM 2026 N N . ARG A 1 265 ? -0.162 -13.762 -5.153 1.00 80.69 265 ARG A N 1
ATOM 2027 C CA . ARG A 1 265 ? -1.079 -13.622 -6.285 1.00 80.69 265 ARG A CA 1
ATOM 2028 C C . ARG A 1 265 ? -2.474 -13.253 -5.811 1.00 80.69 265 ARG A C 1
ATOM 2030 O O . ARG A 1 265 ? -2.930 -13.728 -4.769 1.00 80.69 265 ARG A O 1
ATOM 2037 N N . PHE A 1 266 ? -3.168 -12.439 -6.593 1.00 81.50 266 PHE A N 1
ATOM 2038 C CA . PHE A 1 266 ? -4.584 -12.174 -6.380 1.00 81.50 266 PHE A CA 1
ATOM 2039 C C . PHE A 1 266 ? -5.410 -13.426 -6.709 1.00 81.50 266 PHE A C 1
ATOM 2041 O O . PHE A 1 266 ? -5.168 -14.088 -7.715 1.00 81.50 266 PHE A O 1
ATOM 2048 N N . VAL A 1 267 ? -6.364 -13.771 -5.842 1.00 82.06 267 VAL A N 1
ATOM 2049 C CA . VAL A 1 267 ? -7.246 -14.935 -6.032 1.00 82.06 267 VAL A CA 1
ATOM 2050 C C . VAL A 1 267 ? -8.662 -14.489 -6.344 1.00 82.06 267 VAL A C 1
ATOM 2052 O O . VAL A 1 267 ? -9.251 -14.939 -7.320 1.00 82.06 267 VAL A O 1
ATOM 2055 N N . ARG A 1 268 ? -9.232 -13.636 -5.488 1.00 79.62 268 ARG A N 1
ATOM 2056 C CA . ARG A 1 268 ? -10.615 -13.174 -5.630 1.00 79.62 268 ARG A CA 1
ATOM 2057 C C . ARG A 1 268 ? -10.879 -11.901 -4.844 1.00 79.62 268 ARG A C 1
ATOM 2059 O O . ARG A 1 268 ? -10.189 -11.591 -3.873 1.00 79.62 268 ARG A O 1
ATOM 2066 N N . GLN A 1 269 ? -11.957 -11.227 -5.222 1.00 81.31 269 GLN A N 1
ATOM 2067 C CA . GLN A 1 269 ? -12.547 -10.123 -4.480 1.00 81.31 269 GLN A CA 1
ATOM 2068 C C . GLN A 1 269 ? -13.857 -10.594 -3.842 1.00 81.31 269 GLN A C 1
ATOM 2070 O O . GLN A 1 269 ? -14.718 -11.145 -4.521 1.00 81.31 269 GLN A O 1
ATOM 2075 N N . ARG A 1 270 ? -14.015 -10.375 -2.535 1.00 80.06 270 ARG A N 1
ATOM 2076 C CA . ARG A 1 270 ? -15.273 -10.587 -1.812 1.00 80.06 270 ARG A CA 1
ATOM 2077 C C . ARG A 1 270 ? -15.937 -9.242 -1.559 1.00 80.06 270 ARG A C 1
ATOM 2079 O O . ARG A 1 270 ? -15.320 -8.354 -0.973 1.00 80.06 270 ARG A O 1
ATOM 2086 N N . THR A 1 271 ? -17.196 -9.110 -1.957 1.00 75.62 271 THR A N 1
ATOM 2087 C CA . THR A 1 271 ? -18.001 -7.917 -1.679 1.00 75.62 271 THR A CA 1
ATOM 2088 C C . THR A 1 271 ? -19.074 -8.280 -0.657 1.00 75.62 271 THR A C 1
ATOM 2090 O O . THR A 1 271 ? -19.978 -9.046 -0.966 1.00 75.62 271 THR A O 1
ATOM 2093 N N . TYR A 1 272 ? -18.999 -7.742 0.563 1.00 70.69 272 TYR A N 1
ATOM 2094 C CA . TYR A 1 272 ? -20.009 -7.981 1.602 1.00 70.69 272 TYR A CA 1
ATOM 2095 C C . TYR A 1 272 ? -20.545 -6.668 2.163 1.00 70.69 272 TYR A C 1
ATOM 2097 O O . TYR A 1 272 ? -19.786 -5.878 2.718 1.00 70.69 272 TYR A O 1
ATOM 2105 N N . ARG A 1 273 ? -21.859 -6.418 2.028 1.00 62.16 273 ARG A N 1
ATOM 2106 C CA . ARG A 1 273 ? -22.566 -5.242 2.589 1.00 62.16 273 ARG A CA 1
ATOM 2107 C C . ARG A 1 273 ? -21.766 -3.928 2.457 1.00 62.16 273 ARG A C 1
ATOM 2109 O O . ARG A 1 273 ? -21.661 -3.148 3.403 1.00 62.16 273 ARG A O 1
ATOM 2116 N N . ARG A 1 274 ? -21.216 -3.685 1.257 1.00 62.34 274 ARG A N 1
ATOM 2117 C CA . ARG A 1 274 ? -20.367 -2.541 0.842 1.00 62.34 274 ARG A CA 1
ATOM 2118 C C . ARG A 1 274 ? -18.869 -2.598 1.209 1.00 62.34 274 ARG A C 1
ATOM 2120 O O . ARG A 1 274 ? -18.136 -1.701 0.786 1.00 62.34 274 ARG A O 1
ATOM 2127 N N . ALA A 1 275 ? -18.394 -3.577 1.973 1.00 69.75 275 ALA A N 1
ATOM 2128 C CA . ALA A 1 275 ? -16.963 -3.823 2.167 1.00 69.75 275 ALA A CA 1
ATOM 2129 C C . ALA A 1 275 ? -16.407 -4.648 0.999 1.00 69.75 275 ALA A C 1
ATOM 2131 O O . ALA A 1 275 ? -17.061 -5.581 0.536 1.00 69.75 275 ALA A O 1
ATOM 2132 N N . VAL A 1 276 ? -15.220 -4.274 0.520 1.00 78.81 276 VAL A N 1
ATOM 2133 C CA . VAL A 1 276 ? -14.503 -4.982 -0.544 1.00 78.81 276 VAL A CA 1
ATOM 2134 C C . VAL A 1 276 ? -13.236 -5.553 0.073 1.00 78.81 276 VAL A C 1
ATOM 2136 O O . VAL A 1 276 ? -12.341 -4.798 0.461 1.00 78.81 276 VAL A O 1
ATOM 2139 N N . THR A 1 277 ? -13.189 -6.877 0.174 1.00 84.81 277 THR A N 1
ATOM 2140 C CA . THR A 1 277 ? -12.049 -7.623 0.699 1.00 84.81 277 THR A CA 1
ATOM 2141 C C . THR A 1 277 ? -11.311 -8.283 -0.455 1.00 84.81 277 THR A C 1
ATOM 2143 O O . THR A 1 277 ? -11.887 -9.073 -1.204 1.00 84.81 277 THR A O 1
ATOM 2146 N N . LEU A 1 278 ? -10.032 -7.960 -0.602 1.00 84.75 278 LEU A N 1
ATOM 2147 C CA . LEU A 1 278 ? -9.151 -8.581 -1.585 1.00 84.75 278 LEU A CA 1
ATOM 2148 C C . LEU A 1 278 ? -8.474 -9.789 -0.941 1.00 84.75 278 LEU A C 1
ATOM 2150 O O . LEU A 1 278 ? -7.911 -9.672 0.147 1.00 84.75 278 LEU A O 1
ATOM 2154 N N . VAL A 1 279 ? -8.540 -10.943 -1.602 1.00 86.44 279 VAL A N 1
ATOM 2155 C CA . VAL A 1 279 ? -7.928 -12.186 -1.128 1.00 86.44 279 VAL A CA 1
ATOM 2156 C C . VAL A 1 279 ? -6.719 -12.503 -1.994 1.00 86.44 279 VAL A C 1
ATOM 2158 O O . VAL A 1 279 ? -6.841 -12.685 -3.208 1.00 86.44 279 VAL A O 1
ATOM 2161 N N . PHE A 1 280 ? -5.562 -12.603 -1.351 1.00 86.75 280 PHE A N 1
ATOM 2162 C CA . PHE A 1 280 ? -4.287 -12.941 -1.967 1.00 86.75 280 PHE A CA 1
ATOM 2163 C C . PHE A 1 280 ? -3.770 -14.274 -1.430 1.00 86.75 280 PHE A C 1
ATOM 2165 O O . PHE A 1 280 ? -4.005 -14.615 -0.273 1.00 86.75 280 PHE A O 1
ATOM 2172 N N . GLN A 1 281 ? -3.040 -15.021 -2.250 1.00 88.31 281 GLN A N 1
ATOM 2173 C CA . GLN A 1 281 ? -2.419 -16.288 -1.874 1.00 88.31 281 GLN A CA 1
ATOM 2174 C C . GLN A 1 281 ? -0.936 -16.260 -2.220 1.00 88.31 281 GLN A C 1
ATOM 2176 O O . GLN A 1 281 ? -0.559 -15.780 -3.283 1.00 88.31 281 GLN A O 1
ATOM 2181 N N . ARG A 1 282 ? -0.091 -16.790 -1.341 1.00 86.50 282 ARG A N 1
ATOM 2182 C CA . ARG A 1 282 ? 1.349 -16.864 -1.584 1.00 86.50 282 ARG A CA 1
ATOM 2183 C C . ARG A 1 282 ? 1.661 -17.831 -2.731 1.00 86.50 282 ARG A C 1
ATOM 2185 O O . ARG A 1 282 ? 1.170 -18.962 -2.741 1.00 86.50 282 ARG A O 1
ATOM 2192 N N . VAL A 1 283 ? 2.469 -17.383 -3.684 1.00 82.75 283 VAL A N 1
ATOM 2193 C CA . VAL A 1 283 ? 3.066 -18.213 -4.735 1.00 82.75 283 VAL A CA 1
ATOM 2194 C C . VAL A 1 283 ? 4.327 -18.833 -4.133 1.00 82.75 283 VAL A C 1
ATOM 2196 O O . VAL A 1 283 ? 5.120 -18.120 -3.520 1.00 82.75 283 VAL A O 1
ATOM 2199 N N . ARG A 1 284 ? 4.432 -20.164 -4.178 1.00 61.62 284 ARG A N 1
ATOM 2200 C CA . ARG A 1 284 ? 5.564 -20.904 -3.600 1.00 61.62 284 ARG A CA 1
ATOM 2201 C C . ARG A 1 284 ? 6.868 -20.583 -4.312 1.00 61.62 284 ARG A C 1
ATOM 2203 O O . ARG A 1 284 ? 6.821 -20.485 -5.556 1.00 61.62 284 ARG A O 1
#

pLDDT: mean 79.78, std 12.81, range [37.09, 95.94]

Radius of gyration: 22.64 Å; Cα contacts (8 Å, |Δi|>4): 408; chains: 1; bounding box: 57×47×73 Å

Solvent-accessible surface area (backbone atoms only — not comparable to full-atom values): 15835 Å² total; per-residue (Å²): 135,82,75,76,55,71,60,58,54,52,38,51,53,51,50,49,50,42,66,73,54,58,69,76,51,65,65,37,75,48,40,33,73,83,70,72,44,59,61,67,57,52,52,39,48,40,43,53,66,32,29,43,80,46,85,52,94,43,99,69,34,50,28,30,35,47,42,51,69,51,46,75,77,34,87,80,67,73,74,71,83,88,48,69,42,67,55,76,74,74,52,53,70,68,43,53,50,52,49,52,60,48,60,73,73,38,75,55,49,55,44,25,28,64,81,49,29,36,31,73,65,58,50,44,53,61,32,44,79,70,53,22,36,78,72,45,78,39,53,36,88,83,38,26,38,34,32,37,21,43,67,85,53,89,61,68,78,66,54,64,75,62,62,73,77,69,64,58,46,70,73,54,47,52,50,51,46,50,50,51,38,50,50,32,38,53,50,17,50,52,51,16,68,74,67,70,40,58,67,59,18,51,53,45,27,51,50,41,43,50,51,48,56,48,59,68,49,43,53,68,73,46,56,63,30,56,26,50,48,56,58,49,36,59,63,58,71,61,64,64,40,80,43,58,39,86,61,48,74,57,56,70,56,45,52,41,46,50,33,45,76,60,41,24,35,77,65,44,68,46,78,53,98,89,45,52,32,42,34,32,34,52,60,130

Nearest PDB structures (foldseek):
  3i5u-assembly1_A  TM=4.946E-01  e=1.902E+00  Streptomyces carzinostaticus subsp. neocarzinostaticus
  7ux6-assembly1_B  TM=1.876E-01  e=4.541E-01  Streptomyces drozdowiczii
  7ux6-assembly1_A  TM=1.903E-01  e=8.794E-01  Streptomyces drozdowiczii
  7ux8-assembly1_B  TM=1.819E-01  e=8.794E-01  Streptomyces drozdowiczii